Protein AF-0000000079053688 (afdb_homodimer)

pLDDT: mean 86.29, std 16.32, range [40.69, 98.75]

Structure (mmCIF, N/CA/C/O backbone):
data_AF-0000000079053688-model_v1
#
loop_
_entity.id
_entity.type
_entity.pdbx_description
1 polymer 'Germin-like protein'
#
loop_
_atom_site.group_PDB
_atom_site.id
_atom_site.type_symbol
_atom_site.label_atom_id
_atom_site.label_alt_id
_atom_site.label_comp_id
_atom_site.label_asym_id
_atom_site.label_entity_id
_atom_site.label_seq_id
_atom_site.pdbx_PDB_ins_code
_atom_site.Cartn_x
_atom_site.Cartn_y
_atom_site.Cartn_z
_atom_site.occupancy
_atom_site.B_iso_or_equiv
_atom_site.auth_seq_id
_atom_site.auth_comp_id
_atom_site.auth_asym_id
_atom_site.auth_atom_id
_atom_site.pdbx_PDB_model_num
ATOM 1 N N . MET A 1 1 ? -53.938 52.844 34.531 1 40.69 1 MET A N 1
ATOM 2 C CA . MET A 1 1 ? -52.594 52.625 34 1 40.69 1 MET A CA 1
ATOM 3 C C . MET A 1 1 ? -52.469 51.188 33.469 1 40.69 1 MET A C 1
ATOM 5 O O . MET A 1 1 ? -52.625 50.219 34.219 1 40.69 1 MET A O 1
ATOM 9 N N . MET A 1 2 ? -52.844 51 32.125 1 51.91 2 MET A N 1
ATOM 10 C CA . MET A 1 2 ? -52.875 49.719 31.406 1 51.91 2 MET A CA 1
ATOM 11 C C . MET A 1 2 ? -51.469 49.156 31.219 1 51.91 2 MET A C 1
ATOM 13 O O . MET A 1 2 ? -50.594 49.844 30.688 1 51.91 2 MET A O 1
ATOM 17 N N . ILE A 1 3 ? -50.969 48.312 32.125 1 59.66 3 ILE A N 1
ATOM 18 C CA . ILE A 1 3 ? -49.656 47.688 32 1 59.66 3 ILE A CA 1
ATOM 19 C C . ILE A 1 3 ? -49.625 46.75 30.797 1 59.66 3 ILE A C 1
ATOM 21 O O . ILE A 1 3 ? -50.406 45.781 30.719 1 59.66 3 ILE A O 1
ATOM 25 N N . SER A 1 4 ? -49.125 47.219 29.656 1 60.31 4 SER A N 1
ATOM 26 C CA . SER A 1 4 ? -48.969 46.375 28.469 1 60.31 4 SER A CA 1
ATOM 27 C C . SER A 1 4 ? -47.906 45.312 28.703 1 60.31 4 SER A C 1
ATOM 29 O O . SER A 1 4 ? -46.844 45.625 29.219 1 60.31 4 SER A O 1
ATOM 31 N N . PRO A 1 5 ? -48.281 44.031 28.656 1 58.69 5 PRO A N 1
ATOM 32 C CA . PRO A 1 5 ? -47.25 43 28.844 1 58.69 5 PRO A CA 1
ATOM 33 C C . PRO A 1 5 ? -46.219 43 27.734 1 58.69 5 PRO A C 1
ATOM 35 O O . PRO A 1 5 ? -46.562 43.094 26.547 1 58.69 5 PRO A O 1
ATOM 38 N N . VAL A 1 6 ? -45 43.5 27.953 1 57.47 6 VAL A N 1
ATOM 39 C CA . VAL A 1 6 ? -43.906 43.375 27 1 57.47 6 VAL A CA 1
ATOM 40 C C . VAL A 1 6 ? -43.5 41.906 26.859 1 57.47 6 VAL A C 1
ATOM 42 O O . VAL A 1 6 ? -43.188 41.25 27.828 1 57.47 6 VAL A O 1
ATOM 45 N N . PHE A 1 7 ? -43.938 41.219 25.734 1 53.06 7 PHE A N 1
ATOM 46 C CA . PHE A 1 7 ? -43.5 39.875 25.391 1 53.06 7 PHE A CA 1
ATOM 47 C C . PHE A 1 7 ? -42.031 39.875 24.969 1 53.06 7 PHE A C 1
ATOM 49 O O . PHE A 1 7 ? -41.656 40.562 24 1 53.06 7 PHE A O 1
ATOM 56 N N . PHE A 1 8 ? -41.125 39.625 25.922 1 51.38 8 PHE A N 1
ATOM 57 C CA . PHE A 1 8 ? -39.75 39.406 25.516 1 51.38 8 PHE A CA 1
ATOM 58 C C . PHE A 1 8 ? -39.625 38.188 24.609 1 51.38 8 PHE A C 1
ATOM 60 O O . PHE A 1 8 ? -39.938 37.094 25.016 1 51.38 8 PHE A O 1
ATOM 67 N N . VAL A 1 9 ? -39.594 38.344 23.297 1 53.75 9 VAL A N 1
ATOM 68 C CA . VAL A 1 9 ? -39.281 37.281 22.375 1 53.75 9 VAL A CA 1
ATOM 69 C C . VAL A 1 9 ? -37.812 36.875 22.547 1 53.75 9 VAL A C 1
ATOM 71 O O . VAL A 1 9 ? -36.906 37.688 22.312 1 53.75 9 VAL A O 1
ATOM 74 N N . PHE A 1 10 ? -37.406 35.969 23.406 1 49.66 10 PHE A N 1
ATOM 75 C CA . PHE A 1 10 ? -36.094 35.344 23.422 1 49.66 10 PHE A CA 1
ATOM 76 C C . PHE A 1 10 ? -35.781 34.688 22.078 1 49.66 10 PHE A C 1
ATOM 78 O O . PHE A 1 10 ? -36.438 33.719 21.688 1 49.66 10 PHE A O 1
ATOM 85 N N . SER A 1 11 ? -35.219 35.438 21.156 1 50.94 11 SER A N 1
ATOM 86 C CA . SER A 1 11 ? -34.656 34.75 19.969 1 50.94 11 SER A CA 1
ATOM 87 C C . SER A 1 11 ? -33.594 33.75 20.344 1 50.94 11 SER A C 1
ATOM 89 O O . SER A 1 11 ? -32.562 34.094 20.891 1 50.94 11 SER A O 1
ATOM 91 N N . LEU A 1 12 ? -33.938 32.469 20.547 1 49.72 12 LEU A N 1
ATOM 92 C CA . LEU A 1 12 ? -32.938 31.422 20.594 1 49.72 12 LEU A CA 1
ATOM 93 C C . LEU A 1 12 ? -32.062 31.453 19.344 1 49.72 12 LEU A C 1
ATOM 95 O O . LEU A 1 12 ? -32.531 31.188 18.234 1 49.72 12 LEU A O 1
ATOM 99 N N . ILE A 1 13 ? -30.969 32.25 19.344 1 47.31 13 ILE A N 1
ATOM 100 C CA . ILE A 1 13 ? -29.969 32.094 18.297 1 47.31 13 ILE A CA 1
ATOM 101 C C . ILE A 1 13 ? -29.469 30.641 18.297 1 47.31 13 ILE A C 1
ATOM 103 O O . ILE A 1 13 ? -28.859 30.172 19.266 1 47.31 13 ILE A O 1
ATOM 107 N N . LEU A 1 14 ? -30.125 29.719 17.672 1 46.44 14 LEU A N 1
ATOM 108 C CA . LEU A 1 14 ? -29.516 28.438 17.328 1 46.44 14 LEU A CA 1
ATOM 109 C C . LEU A 1 14 ? -28.172 28.641 16.641 1 46.44 14 LEU A C 1
ATOM 111 O O . LEU A 1 14 ? -28.125 29.047 15.477 1 46.44 14 LEU A O 1
ATOM 115 N N . SER A 1 15 ? -27.156 28.953 17.438 1 43.34 15 SER A N 1
ATOM 116 C CA . SER A 1 15 ? -25.844 28.75 16.812 1 43.34 15 SER A CA 1
ATOM 117 C C . SER A 1 15 ? -25.75 27.406 16.109 1 43.34 15 SER A C 1
ATOM 119 O O . SER A 1 15 ? -25.828 26.359 16.75 1 43.34 15 SER A O 1
ATOM 121 N N . SER A 1 16 ? -26.297 27.281 14.984 1 42.09 16 SER A N 1
ATOM 122 C CA . SER A 1 16 ? -25.922 26.125 14.18 1 42.09 16 SER A CA 1
ATOM 123 C C . SER A 1 16 ? -24.406 25.891 14.211 1 42.09 16 SER A C 1
ATOM 125 O O . SER A 1 16 ? -23.656 26.656 13.609 1 42.09 16 SER A O 1
ATOM 127 N N . SER A 1 17 ? -23.828 25.469 15.289 1 43.03 17 SER A N 1
ATOM 128 C CA . SER A 1 17 ? -22.484 24.922 15.141 1 43.03 17 SER A CA 1
ATOM 129 C C . SER A 1 17 ? -22.344 24.156 13.828 1 43.03 17 SER A C 1
ATOM 131 O O . SER A 1 17 ? -22.891 23.062 13.68 1 43.03 17 SER A O 1
ATOM 133 N N . TYR A 1 18 ? -22.406 24.766 12.758 1 43.28 18 TYR A N 1
ATOM 134 C CA . TYR A 1 18 ? -21.938 24.062 11.57 1 43.28 18 TYR A CA 1
ATOM 135 C C . TYR A 1 18 ? -20.75 23.156 11.906 1 43.28 18 TYR A C 1
ATOM 137 O O . TYR A 1 18 ? -19.609 23.609 11.977 1 43.28 18 TYR A O 1
ATOM 145 N N . ALA A 1 19 ? -20.984 22.234 12.766 1 44.41 19 ALA A N 1
ATOM 146 C CA . ALA A 1 19 ? -19.938 21.219 12.914 1 44.41 19 ALA A CA 1
ATOM 147 C C . ALA A 1 19 ? -19.234 20.953 11.594 1 44.41 19 ALA A C 1
ATOM 149 O O . ALA A 1 19 ? -19.844 20.484 10.633 1 44.41 19 ALA A O 1
ATOM 150 N N . ALA A 1 20 ? -18.406 21.844 11.109 1 50 20 ALA A N 1
ATOM 151 C CA . ALA A 1 20 ? -17.547 21.703 9.93 1 50 20 ALA A CA 1
ATOM 152 C C . ALA A 1 20 ? -17.188 20.234 9.695 1 50 20 ALA A C 1
ATOM 154 O O . ALA A 1 20 ? -16.75 19.547 10.625 1 50 20 ALA A O 1
ATOM 155 N N . MET A 1 21 ? -17.891 19.547 8.875 1 61.34 21 MET A N 1
ATOM 156 C CA . MET A 1 21 ? -17.594 18.172 8.477 1 61.34 21 MET A CA 1
ATOM 157 C C . MET A 1 21 ? -16.078 17.938 8.438 1 61.34 21 MET A C 1
ATOM 159 O O . MET A 1 21 ? -15.344 18.703 7.82 1 61.34 21 MET A O 1
ATOM 163 N N . GLN A 1 22 ? -15.641 17.328 9.469 1 80.81 22 GLN A N 1
ATOM 164 C CA . GLN A 1 22 ? -14.219 17.062 9.648 1 80.81 22 GLN A CA 1
ATOM 165 C C . GLN A 1 22 ? -13.641 16.328 8.445 1 80.81 22 GLN A C 1
ATOM 167 O O . GLN A 1 22 ? -14.219 15.344 7.973 1 80.81 22 GLN A O 1
ATOM 172 N N . ASP A 1 23 ? -12.656 16.906 7.793 1 90.69 23 ASP A N 1
ATOM 173 C CA . ASP A 1 23 ? -11.945 16.391 6.625 1 90.69 23 ASP A CA 1
ATOM 174 C C . ASP A 1 23 ? -11.406 14.992 6.883 1 90.69 23 ASP A C 1
ATOM 176 O O . ASP A 1 23 ? -11.281 14.188 5.957 1 90.69 23 ASP A O 1
ATOM 180 N N . PHE A 1 24 ? -11.102 14.727 8.141 1 93.56 24 PHE A N 1
ATOM 181 C CA . PHE A 1 24 ? -10.43 13.484 8.516 1 93.56 24 PHE A CA 1
ATOM 182 C C . PHE A 1 24 ? -10.711 13.133 9.969 1 93.56 24 PHE A C 1
ATOM 184 O O . PHE A 1 24 ? -11.203 13.969 10.734 1 93.56 24 PHE A O 1
ATOM 191 N N . CYS A 1 25 ? -10.555 11.852 10.289 1 93.31 25 CYS A N 1
ATOM 192 C CA . CYS A 1 25 ? -10.656 11.352 11.656 1 93.31 25 CYS A CA 1
ATOM 193 C C . CYS A 1 25 ? -9.359 10.656 12.078 1 93.31 25 CYS A C 1
ATOM 195 O O . CYS A 1 25 ? -9.219 9.445 11.898 1 93.31 25 CYS A O 1
ATOM 197 N N . VAL A 1 26 ? -8.445 11.422 12.57 1 95.62 26 VAL A N 1
ATOM 198 C CA . VAL A 1 26 ? -7.25 10.789 13.109 1 95.62 26 VAL A CA 1
ATOM 199 C C . VAL A 1 26 ? -7.512 10.336 14.539 1 95.62 26 VAL A C 1
ATOM 201 O O . VAL A 1 26 ? -8.336 10.922 15.25 1 95.62 26 VAL A O 1
ATOM 204 N N . ALA A 1 27 ? -6.828 9.383 14.945 1 96 27 ALA A N 1
ATOM 205 C CA . ALA A 1 27 ? -7.102 8.727 16.219 1 96 27 ALA A CA 1
ATOM 206 C C . ALA A 1 27 ? -6.742 9.641 17.391 1 96 27 ALA A C 1
ATOM 208 O O . ALA A 1 27 ? -5.664 10.242 17.422 1 96 27 ALA A O 1
ATOM 209 N N . ASP A 1 28 ? -7.617 9.766 18.344 1 95.5 28 ASP A N 1
ATOM 210 C CA . ASP A 1 28 ? -7.324 10.359 19.641 1 95.5 28 ASP A CA 1
ATOM 211 C C . ASP A 1 28 ? -6.98 9.281 20.672 1 95.5 28 ASP A C 1
ATOM 213 O O . ASP A 1 28 ? -7.875 8.664 21.25 1 95.5 28 ASP A O 1
ATOM 217 N N . TYR A 1 29 ? -5.656 9.148 20.922 1 94.19 29 TYR A N 1
ATOM 218 C CA . TYR A 1 29 ? -5.207 8.055 21.766 1 94.19 29 TYR A CA 1
ATOM 219 C C . TYR A 1 29 ? -5.551 8.328 23.234 1 94.19 29 TYR A C 1
ATOM 221 O O . TYR A 1 29 ? -5.492 7.422 24.062 1 94.19 29 TYR A O 1
ATOM 229 N N . ALA A 1 30 ? -5.859 9.523 23.516 1 92.56 30 ALA A N 1
ATOM 230 C CA . ALA A 1 30 ? -6.215 9.891 24.891 1 92.56 30 ALA A CA 1
ATOM 231 C C . ALA A 1 30 ? -7.688 9.617 25.156 1 92.56 30 ALA A C 1
ATOM 233 O O . ALA A 1 30 ? -8.125 9.648 26.312 1 92.56 30 ALA A O 1
ATOM 234 N N . ALA A 1 31 ? -8.406 9.391 24.094 1 89.31 31 ALA A N 1
ATOM 235 C CA . ALA A 1 31 ? -9.844 9.156 24.234 1 89.31 31 ALA A CA 1
ATOM 236 C C . ALA A 1 31 ? -10.156 7.668 24.281 1 89.31 31 ALA A C 1
ATOM 238 O O . ALA A 1 31 ? -9.367 6.844 23.828 1 89.31 31 ALA A O 1
ATOM 239 N N . PRO A 1 32 ? -11.219 7.379 24.969 1 80.5 32 PRO A N 1
ATOM 240 C CA . PRO A 1 32 ? -11.609 5.965 24.984 1 80.5 32 PRO A CA 1
ATOM 241 C C . PRO A 1 32 ? -11.852 5.402 23.578 1 80.5 32 PRO A C 1
ATOM 243 O O . PRO A 1 32 ? -12.32 6.121 22.703 1 80.5 32 PRO A O 1
ATOM 246 N N . GLN A 1 33 ? -11.375 4.188 23.375 1 75.56 33 GLN A N 1
ATOM 247 C CA . GLN A 1 33 ? -11.602 3.527 22.094 1 75.56 33 GLN A CA 1
ATOM 248 C C . GLN A 1 33 ? -13.055 3.09 21.953 1 75.56 33 GLN A C 1
ATOM 250 O O . GLN A 1 33 ? -13.664 2.611 22.906 1 75.56 33 GLN A O 1
ATOM 255 N N . GLY A 1 34 ? -13.633 3.498 20.797 1 67.81 34 GLY A N 1
ATOM 256 C CA . GLY A 1 34 ? -14.977 3.023 20.5 1 67.81 34 GLY A CA 1
ATOM 257 C C . GLY A 1 34 ? -14.992 1.742 19.68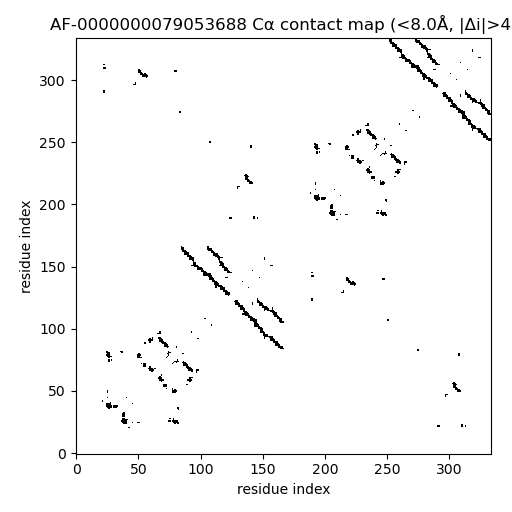8 1 67.81 34 GLY A C 1
ATOM 258 O O . GLY A 1 34 ? -13.938 1.198 19.359 1 67.81 34 GLY A O 1
ATOM 259 N N . PRO A 1 35 ? -16.203 1.212 19.375 1 66.75 35 PRO A N 1
ATOM 260 C CA . PRO A 1 35 ? -16.359 -0.056 18.656 1 66.75 35 PRO A CA 1
ATOM 261 C C . PRO A 1 35 ? -15.82 -0 17.234 1 66.75 35 PRO A C 1
ATOM 263 O O . PRO A 1 35 ? -15.484 -1.037 16.656 1 66.75 35 PRO A O 1
ATOM 266 N N . VAL A 1 36 ? -15.805 1.249 16.688 1 68.88 36 VAL A N 1
ATOM 267 C CA . VAL A 1 36 ? -15.422 1.341 15.281 1 68.88 36 VAL A CA 1
ATOM 268 C C . VAL A 1 36 ? -14.031 1.961 15.164 1 68.88 36 VAL A C 1
ATOM 270 O O . VAL A 1 36 ? -13.641 2.424 14.086 1 68.88 36 VAL A O 1
ATOM 273 N N . GLY A 1 37 ? -13.336 1.913 16.172 1 79.06 37 GLY A N 1
ATOM 274 C CA . GLY A 1 37 ? -12.008 2.502 16.141 1 79.06 37 GLY A CA 1
ATOM 275 C C . GLY A 1 37 ? -11.805 3.572 17.203 1 79.06 37 GLY A C 1
ATOM 276 O O . GLY A 1 37 ? -12.5 3.58 18.219 1 79.06 37 GLY A O 1
ATOM 277 N N . TYR A 1 38 ? -10.836 4.418 16.938 1 90.69 38 TYR A N 1
ATOM 278 C CA . TYR A 1 38 ? -10.531 5.484 17.891 1 90.69 38 TYR A CA 1
ATOM 279 C C . TYR A 1 38 ? -11.414 6.703 17.625 1 90.69 38 TYR A C 1
ATOM 281 O O . TYR A 1 38 ? -11.82 6.953 16.5 1 90.69 38 TYR A O 1
ATOM 289 N N . THR A 1 39 ? -11.688 7.328 18.734 1 91.88 39 THR A N 1
ATOM 290 C CA . THR A 1 39 ? -12.344 8.625 18.609 1 91.88 39 THR A CA 1
ATOM 291 C C . THR A 1 39 ? -11.477 9.594 17.812 1 91.88 39 THR A C 1
ATOM 293 O O . THR A 1 39 ? -10.242 9.562 17.906 1 91.88 39 THR A O 1
ATOM 296 N N . CYS A 1 40 ? -12.203 10.398 17.047 1 93.38 40 CYS A N 1
ATOM 297 C CA . CYS A 1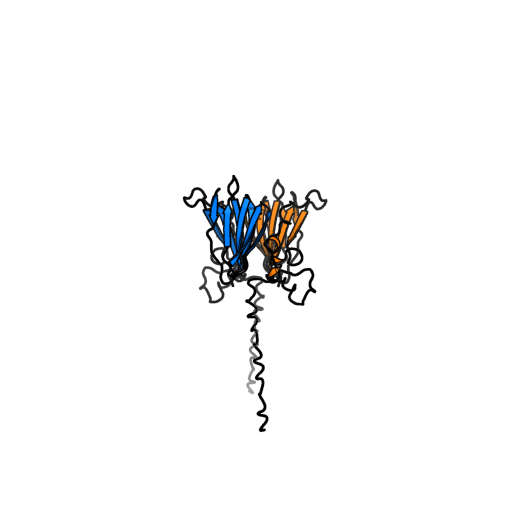 40 ? -11.469 11.391 16.266 1 93.38 40 CYS A CA 1
ATOM 298 C C . CYS A 1 40 ? -10.883 12.469 17.172 1 93.38 40 CYS A C 1
ATOM 300 O O . CYS A 1 40 ? -11.562 12.984 18.062 1 93.38 40 CYS A O 1
ATOM 302 N N . LYS A 1 41 ? -9.672 12.758 16.922 1 94.5 41 LYS A N 1
ATOM 303 C CA . LYS A 1 41 ? -8.992 13.852 17.609 1 94.5 41 LYS A CA 1
ATOM 304 C C . LYS A 1 41 ? -9.648 15.195 17.297 1 94.5 41 LYS A C 1
ATOM 306 O O . LYS A 1 41 ? -10.148 15.406 16.188 1 94.5 41 LYS A O 1
ATOM 311 N N . ASP A 1 42 ? -9.68 16.109 18.266 1 92.31 42 ASP A N 1
ATOM 312 C CA . ASP A 1 42 ? -10.094 17.484 18.016 1 92.31 42 ASP A CA 1
ATOM 313 C C . ASP A 1 42 ? -9.32 18.094 16.844 1 92.31 42 ASP A C 1
ATOM 315 O O . ASP A 1 42 ? -8.086 18.109 16.844 1 92.31 42 ASP A O 1
ATOM 319 N N . PRO A 1 43 ? -10.109 18.531 15.828 1 91.62 43 PRO A N 1
ATOM 320 C CA . PRO A 1 43 ? -9.43 19.062 14.648 1 91.62 43 PRO A CA 1
ATOM 321 C C . PRO A 1 43 ? -8.422 20.156 14.992 1 91.62 43 PRO A C 1
ATOM 323 O O . PRO A 1 43 ? -7.406 20.312 14.312 1 91.62 43 PRO A O 1
ATOM 326 N N . ALA A 1 44 ? -8.711 20.875 15.992 1 92.44 44 ALA A N 1
ATOM 327 C CA . ALA A 1 44 ? -7.844 21.984 16.391 1 92.44 44 ALA A CA 1
ATOM 328 C C . ALA A 1 44 ? -6.508 21.469 16.906 1 92.44 44 ALA A C 1
ATOM 330 O O . ALA A 1 44 ? -5.52 22.203 16.938 1 92.44 44 ALA A O 1
ATOM 331 N N . LYS A 1 45 ? -6.43 20.25 17.281 1 94.75 45 LYS A N 1
ATOM 332 C CA . LYS A 1 45 ? -5.223 19.688 17.875 1 94.75 45 LYS A CA 1
ATOM 333 C C . LYS A 1 45 ? -4.48 18.812 16.859 1 94.75 45 LYS A C 1
ATOM 335 O O . LYS A 1 45 ? -3.4 18.297 17.156 1 94.75 45 LYS A O 1
ATOM 340 N N . VAL A 1 46 ? -5.066 18.625 15.734 1 96.69 46 VAL A N 1
ATOM 341 C CA . VAL A 1 46 ? -4.469 17.781 14.711 1 96.69 46 VAL A CA 1
ATOM 342 C C . VAL A 1 46 ? -3.289 18.5 14.062 1 96.69 46 VAL A C 1
ATOM 344 O O . VAL A 1 46 ? -3.379 19.688 13.758 1 96.69 46 VAL A O 1
ATOM 347 N N . THR A 1 47 ? -2.213 17.797 13.953 1 97.75 47 THR A N 1
ATOM 348 C CA . THR A 1 47 ? -1.028 18.312 13.273 1 97.75 47 THR A CA 1
ATOM 349 C C . THR A 1 47 ? -0.603 17.375 12.148 1 97.75 47 THR A C 1
ATOM 351 O O . THR A 1 47 ? -1.124 16.266 12.031 1 97.75 47 THR A O 1
ATOM 354 N N . VAL A 1 48 ? 0.345 17.812 11.383 1 98.56 48 VAL A N 1
ATOM 355 C CA . VAL A 1 48 ? 0.813 17.016 10.258 1 98.56 48 VAL A CA 1
ATOM 356 C C . VAL A 1 48 ? 1.427 15.719 10.758 1 98.56 48 VAL A C 1
ATOM 358 O O . VAL A 1 48 ? 1.374 14.695 10.078 1 98.56 48 VAL A O 1
ATOM 361 N N . ASP A 1 49 ? 1.938 15.711 11.961 1 98.31 49 ASP A N 1
ATOM 362 C CA . ASP A 1 49 ? 2.594 14.523 12.5 1 98.31 49 ASP A CA 1
ATOM 363 C C . ASP A 1 49 ? 1.596 13.383 12.695 1 98.31 49 ASP A C 1
ATOM 365 O O . ASP A 1 49 ? 1.984 12.219 12.758 1 98.31 49 ASP A O 1
ATOM 369 N N . ASP A 1 50 ? 0.328 13.695 12.773 1 98.25 50 ASP A N 1
ATOM 370 C CA . ASP A 1 50 ? -0.705 12.672 12.891 1 98.25 50 ASP A CA 1
ATOM 371 C C . ASP A 1 50 ? -0.853 11.891 11.586 1 98.25 50 ASP A C 1
ATOM 373 O O . ASP A 1 50 ? -1.428 10.797 11.57 1 98.25 50 ASP A O 1
ATOM 377 N N . PHE A 1 51 ? -0.356 12.492 10.508 1 98.5 51 PHE A N 1
ATOM 378 C CA . PHE A 1 51 ? -0.532 11.891 9.195 1 98.5 51 PHE A CA 1
ATOM 379 C C . PHE A 1 51 ? 0.776 11.289 8.688 1 98.5 51 PHE A C 1
ATOM 381 O O . PHE A 1 51 ? 0.864 10.852 7.543 1 98.5 51 PHE A O 1
ATOM 388 N N . VAL A 1 52 ? 1.819 11.336 9.516 1 98.5 52 VAL A N 1
ATOM 389 C CA . VAL A 1 52 ? 3.133 10.836 9.125 1 98.5 52 VAL A CA 1
ATOM 390 C C . VAL A 1 52 ? 3.584 9.75 10.102 1 98.5 52 VAL A C 1
ATOM 392 O O . VAL A 1 52 ? 3.459 9.914 11.32 1 98.5 52 VAL A O 1
ATOM 395 N N . PHE A 1 53 ? 3.996 8.695 9.617 1 97.88 53 PHE A N 1
ATOM 396 C CA . PHE A 1 53 ? 4.574 7.617 10.414 1 97.88 53 PHE A CA 1
ATOM 397 C C . PHE A 1 53 ? 6.008 7.332 9.977 1 97.88 53 PHE A C 1
ATOM 399 O O . PHE A 1 53 ? 6.258 7.039 8.805 1 97.88 53 PHE A O 1
ATOM 406 N N . SER A 1 54 ? 6.949 7.324 10.93 1 96.94 54 SER A N 1
ATOM 407 C CA . SER A 1 54 ? 8.367 7.168 10.602 1 96.94 54 SER A CA 1
ATOM 408 C C . SER A 1 54 ? 8.891 5.824 11.094 1 96.94 54 SER A C 1
ATOM 410 O O . SER A 1 54 ? 10.086 5.539 10.977 1 96.94 54 SER A O 1
ATOM 412 N N . GLY A 1 55 ? 8.031 5.055 11.641 1 91.81 55 GLY A N 1
ATOM 413 C CA . GLY A 1 55 ? 8.453 3.789 12.219 1 91.81 55 GLY A CA 1
ATOM 414 C C . GLY A 1 55 ? 8.953 2.801 11.18 1 91.81 55 GLY A C 1
ATOM 415 O O . GLY A 1 55 ? 9.609 1.813 11.523 1 91.81 55 GLY A O 1
ATOM 416 N N . LEU A 1 56 ? 8.695 3.051 9.969 1 88.31 56 LEU A N 1
ATOM 417 C CA . LEU A 1 56 ? 9.102 2.123 8.922 1 88.31 56 LEU A CA 1
ATOM 418 C C . LEU A 1 56 ? 10.469 2.5 8.352 1 88.31 56 LEU A C 1
ATOM 420 O O . LEU A 1 56 ? 10.969 1.84 7.441 1 88.31 56 LEU A O 1
ATOM 424 N N . ARG A 1 57 ? 11.117 3.49 8.906 1 87 57 ARG A N 1
ATOM 425 C CA . ARG A 1 57 ? 12.406 3.975 8.422 1 87 57 ARG A CA 1
ATOM 426 C C . ARG A 1 57 ? 13.508 2.949 8.672 1 87 57 ARG A C 1
ATOM 428 O O . ARG A 1 57 ? 14.383 2.754 7.832 1 87 57 ARG A O 1
ATOM 435 N N . VAL A 1 58 ? 13.344 2.443 9.875 1 77.94 58 VAL A N 1
ATOM 436 C CA . VAL A 1 58 ? 14.492 1.679 10.352 1 77.94 58 VAL A CA 1
ATOM 437 C C . VAL A 1 58 ? 14.336 0.21 9.969 1 77.94 58 VAL A C 1
ATOM 439 O O . VAL A 1 58 ? 13.266 -0.377 10.164 1 77.94 58 VAL A O 1
ATOM 442 N N . ALA A 1 59 ? 15.445 -0.206 9.273 1 77.19 59 ALA A N 1
ATOM 443 C CA . ALA A 1 59 ? 15.453 -1.639 8.992 1 77.19 59 ALA A CA 1
ATOM 444 C C . ALA A 1 59 ? 15.312 -2.453 10.273 1 77.19 59 ALA A C 1
ATOM 446 O O . ALA A 1 59 ? 15.875 -2.096 11.305 1 77.19 59 ALA A O 1
ATOM 447 N N . GLY A 1 60 ? 14.43 -3.393 10.125 1 73.25 60 GLY A N 1
ATOM 448 C CA . GLY A 1 60 ? 14.336 -4.297 11.266 1 73.25 60 GLY A CA 1
ATOM 449 C C . GLY A 1 60 ? 15.641 -5.012 11.562 1 73.25 60 GLY A C 1
ATOM 450 O O . GLY A 1 60 ? 16.469 -5.199 10.672 1 73.25 60 GLY A O 1
ATOM 451 N N . ASN A 1 61 ? 15.812 -5.348 12.82 1 71 61 ASN A N 1
ATOM 452 C CA . ASN A 1 61 ? 17.031 -6.027 13.266 1 71 61 ASN A CA 1
ATOM 453 C C . ASN A 1 61 ? 17.062 -7.473 12.773 1 71 61 ASN A C 1
ATOM 455 O O . ASN A 1 61 ? 16.375 -8.336 13.305 1 71 61 ASN A O 1
ATOM 459 N N . ILE A 1 62 ? 17.938 -7.699 11.773 1 73 62 ILE A N 1
ATOM 460 C CA . ILE A 1 62 ? 17.969 -9.039 11.203 1 73 62 ILE A CA 1
ATOM 461 C C . ILE A 1 62 ? 19.125 -9.836 11.812 1 73 62 ILE A C 1
ATOM 463 O O . ILE A 1 62 ? 19.5 -10.891 11.297 1 73 62 ILE A O 1
ATOM 467 N N . SER A 1 63 ? 19.672 -9.219 12.742 1 70.5 63 SER A N 1
ATOM 468 C CA . SER A 1 63 ? 20.688 -9.969 13.461 1 70.5 63 SER A CA 1
ATOM 469 C C . SER A 1 63 ? 20.062 -10.93 14.469 1 70.5 63 SER A C 1
ATOM 471 O O . SER A 1 63 ? 20.75 -11.766 15.047 1 70.5 63 SER A O 1
ATOM 473 N N . ARG A 1 64 ? 18.781 -10.688 14.562 1 62.44 64 ARG A N 1
ATOM 474 C CA . ARG A 1 64 ? 18.094 -11.578 15.484 1 62.44 64 ARG A CA 1
ATOM 475 C C . ARG A 1 64 ? 18.172 -13.031 15.016 1 62.44 64 ARG A C 1
ATOM 477 O O . ARG A 1 64 ? 18.469 -13.289 13.844 1 62.44 64 ARG A O 1
ATOM 484 N N . ILE A 1 65 ? 17.938 -13.867 15.938 1 57.22 65 ILE A N 1
ATOM 485 C CA . ILE A 1 65 ? 18 -15.305 15.664 1 57.22 65 ILE A CA 1
ATOM 486 C C . ILE A 1 65 ? 17.125 -15.648 14.477 1 57.22 65 ILE A C 1
ATOM 488 O O . ILE A 1 65 ? 17.531 -16.375 13.57 1 57.22 65 ILE A O 1
ATOM 492 N N . ASN A 1 66 ? 15.984 -14.93 14.469 1 64.88 66 ASN A N 1
ATOM 493 C CA . ASN A 1 66 ? 15.062 -15.289 13.398 1 64.88 66 ASN A CA 1
ATOM 494 C C . ASN A 1 66 ? 15.352 -14.5 12.117 1 64.88 66 ASN A C 1
ATOM 496 O O . ASN A 1 66 ? 14.852 -14.844 11.047 1 64.88 66 ASN A O 1
ATOM 500 N N . LYS A 1 67 ? 16.297 -13.547 12.273 1 76.88 67 LYS A N 1
ATOM 501 C CA . LYS A 1 67 ? 16.844 -12.734 11.188 1 76.88 67 LYS A CA 1
ATOM 502 C C . LYS A 1 67 ? 15.727 -12.055 10.398 1 76.88 67 LYS A C 1
ATOM 504 O O . LYS A 1 67 ? 15.797 -11.961 9.172 1 76.88 67 LYS A O 1
ATOM 509 N N . ILE A 1 68 ? 14.516 -11.898 11.133 1 84.44 68 ILE A N 1
ATOM 510 C CA . ILE A 1 68 ? 13.414 -11.156 10.523 1 84.44 68 ILE A CA 1
ATOM 511 C C . ILE A 1 68 ? 13.078 -9.945 11.391 1 84.44 68 ILE A C 1
ATOM 513 O O . ILE A 1 68 ? 12.984 -10.055 12.609 1 84.44 68 ILE A O 1
ATOM 517 N N . GLY A 1 69 ? 13.102 -8.812 10.844 1 89.06 69 GLY A N 1
ATOM 518 C CA . GLY A 1 69 ? 12.648 -7.59 11.484 1 89.06 69 GLY A CA 1
ATOM 519 C C . GLY A 1 69 ? 11.367 -7.031 10.891 1 89.06 69 GLY A C 1
ATOM 520 O O . GLY A 1 69 ? 11.305 -6.758 9.688 1 89.06 69 GLY A O 1
ATOM 521 N N . LEU A 1 70 ? 10.344 -6.992 11.75 1 90 70 LEU A N 1
ATOM 522 C CA . LEU A 1 70 ? 9.062 -6.453 11.32 1 90 70 LEU A CA 1
ATOM 523 C C . LEU A 1 70 ? 8.766 -5.125 12.008 1 90 70 LEU A C 1
ATOM 525 O O . LEU A 1 70 ? 8.984 -4.984 13.211 1 90 70 LEU A O 1
ATOM 529 N N . SER A 1 71 ? 8.469 -4.105 11.289 1 92.75 71 SER A N 1
ATOM 530 C CA . SER A 1 71 ? 7.906 -2.854 11.781 1 92.75 71 SER A CA 1
ATOM 531 C C . SER A 1 71 ? 6.512 -2.613 11.203 1 92.75 71 SER A C 1
ATOM 533 O O . SER A 1 71 ? 6.285 -2.816 10.008 1 92.75 71 SER A O 1
ATOM 535 N N . ALA A 1 72 ? 5.637 -2.176 12.102 1 93.69 72 ALA A N 1
ATOM 536 C CA . ALA A 1 72 ? 4.246 -2.145 11.656 1 93.69 72 ALA A CA 1
ATOM 537 C C . ALA A 1 72 ? 3.596 -0.803 11.977 1 93.69 72 ALA A C 1
ATOM 539 O O . ALA A 1 72 ? 3.939 -0.164 12.977 1 93.69 72 ALA A O 1
ATOM 540 N N . ALA A 1 73 ? 2.754 -0.448 11.094 1 95.38 73 ALA A N 1
ATOM 541 C CA . ALA A 1 73 ? 1.872 0.698 11.305 1 95.38 73 ALA A CA 1
ATOM 542 C C . ALA A 1 73 ? 0.406 0.271 11.297 1 95.38 73 ALA A C 1
ATOM 544 O O . ALA A 1 73 ? -0.078 -0.292 10.312 1 95.38 73 ALA A O 1
ATOM 545 N N . PHE A 1 74 ? -0.234 0.506 12.391 1 93.56 74 PHE A N 1
ATOM 546 C CA . PHE A 1 74 ? -1.668 0.33 12.586 1 93.56 74 PHE A CA 1
ATOM 547 C C . PHE A 1 74 ? -2.303 1.611 13.117 1 93.56 74 PHE A C 1
ATOM 549 O O . PHE A 1 74 ? -1.6 2.566 13.445 1 93.56 74 PHE A O 1
ATOM 556 N N . ALA A 1 75 ? -3.604 1.538 13.18 1 92.5 75 ALA A N 1
ATOM 557 C CA . ALA A 1 75 ? -4.297 2.713 13.703 1 92.5 75 ALA A CA 1
ATOM 558 C C . ALA A 1 75 ? -3.873 3.002 15.141 1 92.5 75 ALA A C 1
ATOM 560 O O . ALA A 1 75 ? -3.908 4.152 15.586 1 92.5 75 ALA A O 1
ATOM 561 N N . PHE A 1 76 ? -3.336 2.045 15.828 1 92.94 76 PHE A N 1
ATOM 562 C CA . PHE A 1 76 ? -3.031 2.256 17.234 1 92.94 76 PHE A CA 1
ATOM 563 C C . PHE A 1 76 ? -1.683 2.943 17.406 1 92.94 76 PHE A C 1
ATOM 565 O O . PHE A 1 76 ? -1.353 3.42 18.5 1 92.94 76 PHE A O 1
ATOM 572 N N . ASN A 1 77 ? -0.833 3.041 16.391 1 94.81 77 ASN A N 1
ATOM 573 C CA . ASN A 1 77 ? 0.443 3.736 16.516 1 94.81 77 ASN A CA 1
ATOM 574 C C . ASN A 1 77 ? 0.643 4.738 15.383 1 94.81 77 ASN A C 1
ATOM 576 O O . ASN A 1 77 ? 1.643 5.461 15.359 1 94.81 77 ASN A O 1
ATOM 580 N N . PHE A 1 78 ? -0.251 4.789 14.523 1 96.5 78 PHE A N 1
ATOM 581 C CA . PHE A 1 78 ? -0.296 5.738 13.422 1 96.5 78 PHE A CA 1
ATOM 582 C C . PHE A 1 78 ? -1.683 6.359 13.297 1 96.5 78 PHE A C 1
ATOM 584 O O . PHE A 1 78 ? -2.521 5.867 12.531 1 96.5 78 PHE A O 1
ATOM 591 N N . PRO A 1 79 ? -1.902 7.461 13.906 1 96.81 79 PRO A N 1
ATOM 592 C CA . PRO A 1 79 ? -3.25 8.016 14.047 1 96.81 79 PRO A CA 1
ATOM 593 C C . PRO A 1 79 ? -3.928 8.266 12.703 1 96.81 79 PRO A C 1
ATOM 595 O O . PRO A 1 79 ? -5.145 8.109 12.578 1 96.81 79 PRO A O 1
ATOM 598 N N . GLY A 1 80 ? -3.195 8.617 11.734 1 96.25 80 GLY A N 1
ATOM 599 C CA . GLY A 1 80 ? -3.746 8.938 10.43 1 96.25 80 GLY A CA 1
ATOM 600 C C . GLY A 1 80 ? -4.383 7.742 9.742 1 96.25 80 GLY A C 1
ATOM 601 O O . GLY A 1 80 ? -5.105 7.902 8.758 1 96.25 80 GLY A O 1
ATOM 602 N N . LEU A 1 81 ? -4.141 6.57 10.266 1 94.94 81 LEU A N 1
ATOM 603 C CA . LEU A 1 81 ? -4.715 5.363 9.672 1 94.94 81 LEU A CA 1
ATOM 604 C C . LEU A 1 81 ? -6.094 5.078 10.258 1 94.94 81 LEU A C 1
ATOM 606 O O . LEU A 1 81 ? -6.789 4.172 9.805 1 94.94 81 LEU A O 1
ATOM 610 N N . ASN A 1 82 ? -6.504 5.828 11.234 1 92.81 82 ASN A N 1
ATOM 611 C CA . ASN A 1 82 ? -7.781 5.574 11.891 1 92.81 82 ASN A CA 1
ATOM 612 C C . ASN A 1 82 ? -8.938 5.598 10.898 1 92.81 82 ASN A C 1
ATOM 614 O O . ASN A 1 82 ? -9.07 6.543 10.117 1 92.81 82 ASN A O 1
ATOM 618 N N . GLY A 1 83 ? -9.703 4.484 10.922 1 87.88 83 GLY A N 1
ATOM 619 C CA . GLY A 1 83 ? -10.898 4.422 10.102 1 87.88 83 GLY A CA 1
ATOM 620 C C . GLY A 1 83 ? -10.617 4 8.664 1 87.88 83 GLY A C 1
ATOM 621 O O . GLY A 1 83 ? -11.547 3.824 7.875 1 87.88 83 GLY A O 1
ATOM 622 N N . LEU A 1 84 ? -9.383 3.859 8.273 1 88.62 84 LEU A N 1
ATOM 623 C CA . LEU A 1 84 ? -9.07 3.572 6.883 1 88.62 84 LEU A CA 1
ATOM 624 C C . LEU A 1 84 ? -9.039 2.07 6.629 1 88.62 84 LEU A C 1
ATOM 626 O O . LEU A 1 84 ? -9.078 1.628 5.477 1 88.62 84 LEU A O 1
ATOM 630 N N . GLY A 1 85 ? -8.898 1.325 7.656 1 86.44 85 GLY A N 1
ATOM 631 C CA . GLY A 1 85 ? -8.938 -0.122 7.516 1 86.44 85 GLY A CA 1
ATOM 632 C C . GLY A 1 85 ? -7.711 -0.682 6.82 1 86.44 85 GLY A C 1
ATOM 633 O O . GLY A 1 85 ? -7.809 -1.637 6.047 1 86.44 85 GLY A O 1
ATOM 634 N N . VAL A 1 86 ? -6.613 -0.077 6.953 1 90.12 86 VAL A N 1
ATOM 635 C CA . VAL A 1 86 ? -5.391 -0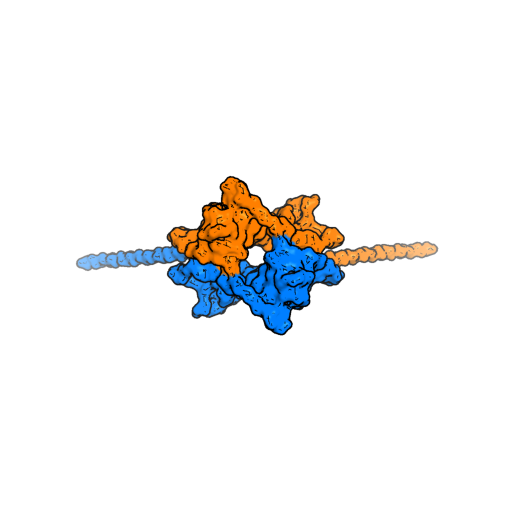.556 6.32 1 90.12 86 VAL A CA 1
ATOM 636 C C . VAL A 1 86 ? -4.281 -0.672 7.367 1 90.12 86 VAL A C 1
ATOM 638 O O . VAL A 1 86 ? -4.293 0.038 8.375 1 90.12 86 VAL A O 1
ATOM 641 N N . ALA A 1 87 ? -3.449 -1.551 7.203 1 92.62 87 ALA A N 1
ATOM 642 C CA . ALA A 1 87 ? -2.219 -1.696 7.977 1 92.62 87 ALA A CA 1
ATOM 643 C C . ALA A 1 87 ? -1.012 -1.866 7.059 1 92.62 87 ALA A C 1
ATOM 645 O O . ALA A 1 87 ? -1.146 -2.33 5.926 1 92.62 87 ALA A O 1
ATOM 646 N N . LEU A 1 88 ? 0.114 -1.45 7.531 1 95.06 88 LEU A N 1
ATOM 647 C CA . LEU A 1 88 ? 1.372 -1.554 6.801 1 95.06 88 LEU A CA 1
ATOM 648 C C . LEU A 1 88 ? 2.422 -2.289 7.625 1 95.06 88 LEU A C 1
ATOM 650 O O . LEU A 1 88 ? 2.551 -2.055 8.828 1 95.06 88 LEU A O 1
ATOM 654 N N . VAL A 1 89 ? 3.15 -3.127 7 1 94.81 89 VAL A N 1
ATOM 655 C CA . VAL A 1 89 ? 4.266 -3.797 7.656 1 94.81 89 VAL A CA 1
ATOM 656 C C . VAL A 1 89 ? 5.496 -3.758 6.754 1 94.81 89 VAL A C 1
ATOM 658 O O . VAL A 1 89 ? 5.426 -4.121 5.578 1 94.81 89 VAL A O 1
ATOM 661 N N . ARG A 1 90 ? 6.5 -3.252 7.293 1 95.06 90 ARG A N 1
ATOM 662 C CA . ARG A 1 90 ? 7.824 -3.432 6.703 1 95.06 90 ARG A CA 1
ATOM 663 C C . ARG A 1 90 ? 8.461 -4.734 7.176 1 95.06 90 ARG A C 1
ATOM 665 O O . ARG A 1 90 ? 8.609 -4.957 8.383 1 95.06 90 ARG A O 1
ATOM 672 N N . ALA A 1 91 ? 8.852 -5.57 6.293 1 95 91 ALA A N 1
ATOM 673 C CA . ALA A 1 91 ? 9.523 -6.824 6.629 1 95 91 ALA A CA 1
ATOM 674 C C . ALA A 1 91 ? 10.945 -6.852 6.078 1 95 91 ALA A C 1
ATOM 676 O O . ALA A 1 91 ? 11.148 -6.828 4.863 1 95 91 ALA A O 1
ATOM 677 N N . ASP A 1 92 ? 11.836 -6.875 6.973 1 94.38 92 ASP A N 1
ATOM 678 C CA . ASP A 1 92 ? 13.242 -7.125 6.66 1 94.38 92 ASP A CA 1
ATOM 679 C C . ASP A 1 92 ? 13.633 -8.562 6.992 1 94.38 92 ASP A C 1
ATOM 681 O O . ASP A 1 92 ? 13.414 -9.023 8.109 1 94.38 92 ASP A O 1
ATOM 685 N N . PHE A 1 93 ? 14.172 -9.219 6.086 1 92.38 93 PHE A N 1
ATOM 686 C CA . PHE A 1 93 ? 14.508 -10.602 6.418 1 92.38 93 PHE A CA 1
ATOM 687 C C . PHE A 1 93 ? 15.742 -11.055 5.656 1 92.38 93 PHE A C 1
ATOM 689 O O . PHE A 1 93 ? 15.883 -10.773 4.461 1 92.38 93 PHE A O 1
ATOM 696 N N . GLY A 1 94 ? 16.641 -11.68 6.41 1 92.88 94 GLY A N 1
ATOM 697 C CA . GLY A 1 94 ? 17.938 -12.109 5.926 1 92.88 94 GLY A CA 1
ATOM 698 C C . GLY A 1 94 ? 17.859 -13.227 4.902 1 92.88 94 GLY A C 1
ATOM 699 O O . GLY A 1 94 ? 16.766 -13.742 4.625 1 92.88 94 GLY A O 1
ATOM 700 N N . VAL A 1 95 ? 19.031 -13.531 4.359 1 93.25 95 VAL A N 1
ATOM 701 C CA . VAL A 1 95 ? 19.141 -14.594 3.363 1 93.25 95 VAL A CA 1
ATOM 702 C C . VAL A 1 95 ? 18.641 -15.914 3.959 1 93.25 95 VAL A C 1
ATOM 704 O O . VAL A 1 95 ? 19.031 -16.281 5.066 1 93.25 95 VAL A O 1
ATOM 707 N N . GLY A 1 96 ? 17.75 -16.516 3.199 1 93.69 96 GLY A N 1
ATOM 708 C CA . GLY A 1 96 ? 17.25 -17.812 3.613 1 93.69 96 GLY A CA 1
ATOM 709 C C . GLY A 1 96 ? 16.156 -17.734 4.664 1 93.69 96 GLY A C 1
ATOM 710 O O . GLY A 1 96 ? 15.57 -18.75 5.043 1 93.69 96 GLY A O 1
ATOM 711 N N . ARG A 1 97 ? 15.852 -16.562 5.09 1 93.12 97 ARG A N 1
ATOM 712 C CA . ARG A 1 97 ? 14.875 -16.422 6.164 1 93.12 97 ARG A CA 1
ATOM 713 C C . ARG A 1 97 ? 13.461 -16.328 5.609 1 93.12 97 ARG A C 1
ATOM 715 O O . ARG A 1 97 ? 13.273 -16.047 4.422 1 93.12 97 ARG A O 1
ATOM 722 N N . VAL A 1 98 ? 12.547 -16.625 6.566 1 91.31 98 VAL A N 1
ATOM 723 C CA . VAL A 1 98 ? 11.172 -16.844 6.133 1 91.31 98 VAL A CA 1
ATOM 724 C C . VAL A 1 98 ? 10.227 -15.953 6.949 1 91.31 98 VAL A C 1
ATOM 726 O O . VAL A 1 98 ? 10.375 -15.844 8.172 1 91.31 98 VAL A O 1
ATOM 729 N N . VAL A 1 99 ? 9.383 -15.234 6.234 1 92.25 99 VAL A N 1
ATOM 730 C CA . VAL A 1 99 ? 8.141 -14.859 6.895 1 92.25 99 VAL A CA 1
ATOM 731 C C . VAL A 1 99 ? 7.188 -16.047 6.934 1 92.25 99 VAL A C 1
ATOM 733 O O . VAL A 1 99 ? 6.73 -16.516 5.891 1 92.25 99 VAL A O 1
ATOM 736 N N . PRO A 1 100 ? 6.875 -16.484 8.102 1 91.44 100 PRO A N 1
ATOM 737 C CA . PRO A 1 100 ? 6.168 -17.766 8.211 1 91.44 100 PRO A CA 1
ATOM 738 C C . PRO A 1 100 ? 4.777 -17.719 7.578 1 91.44 100 PRO A C 1
ATOM 740 O O . PRO A 1 100 ? 4.172 -16.656 7.48 1 91.44 100 PRO A O 1
ATOM 743 N N . ILE A 1 101 ? 4.363 -18.922 7.316 1 95.44 101 ILE A N 1
ATOM 744 C CA . ILE A 1 101 ? 3.053 -19.109 6.703 1 95.44 101 ILE A CA 1
ATOM 745 C C . ILE A 1 101 ? 1.96 -18.641 7.66 1 95.44 101 ILE A C 1
ATOM 747 O O . ILE A 1 101 ? 1.986 -18.969 8.852 1 95.44 101 ILE A O 1
ATOM 751 N N . HIS A 1 102 ? 1.058 -17.859 7.219 1 96.31 102 HIS A N 1
ATOM 752 C CA . HIS A 1 102 ? -0.097 -17.359 7.965 1 96.31 102 HIS A CA 1
ATOM 753 C C . HIS A 1 102 ? -1.203 -16.906 7.02 1 96.31 102 HIS A C 1
ATOM 755 O O . HIS A 1 102 ? -1.058 -16.984 5.801 1 96.31 102 HIS A O 1
ATOM 761 N N . SER A 1 103 ? -2.32 -16.547 7.566 1 95.75 103 SER A N 1
ATOM 762 C CA . SER A 1 103 ? -3.443 -16.062 6.777 1 95.75 103 SER A CA 1
ATOM 763 C C . SER A 1 103 ? -4.109 -14.859 7.441 1 95.75 103 SER A C 1
ATOM 765 O O . SER A 1 103 ? -3.896 -14.609 8.633 1 95.75 103 SER A O 1
ATOM 767 N N . HIS A 1 104 ? -4.66 -14.07 6.676 1 93.88 104 HIS A N 1
ATOM 768 C CA . HIS A 1 104 ? -5.555 -13.016 7.152 1 93.88 104 HIS A CA 1
ATOM 769 C C . HIS A 1 104 ? -7.004 -13.336 6.805 1 93.88 104 HIS A C 1
ATOM 771 O O . HIS A 1 104 ? -7.398 -13.273 5.637 1 93.88 104 HIS A O 1
ATOM 777 N N . ARG A 1 105 ? -7.852 -13.617 7.762 1 90.44 105 ARG A N 1
ATOM 778 C CA . ARG A 1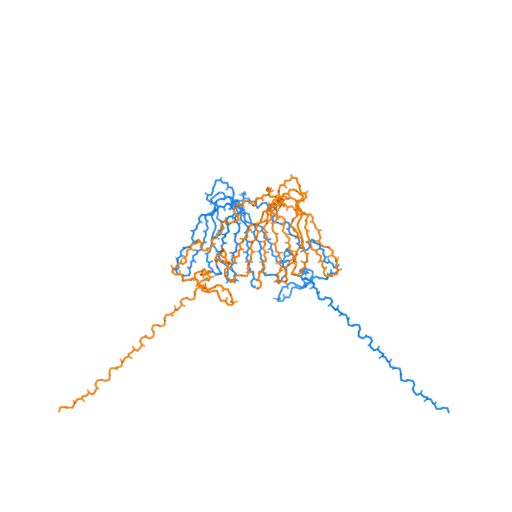 105 ? -9.211 -14.117 7.566 1 90.44 105 ARG A CA 1
ATOM 779 C C . ARG A 1 105 ? -10.07 -13.086 6.844 1 90.44 105 ARG A C 1
ATOM 781 O O . ARG A 1 105 ? -10.945 -13.445 6.051 1 90.44 105 ARG A O 1
ATOM 788 N N . ASP A 1 106 ? -9.781 -11.812 7.09 1 89.06 106 ASP A N 1
ATOM 789 C CA . ASP A 1 106 ? -10.727 -10.805 6.617 1 89.06 106 ASP A CA 1
ATOM 790 C C . ASP A 1 106 ? -10.055 -9.828 5.652 1 89.06 106 ASP A C 1
ATOM 792 O O . ASP A 1 106 ? -10.547 -8.719 5.441 1 89.06 106 ASP A O 1
ATOM 796 N N . ALA A 1 107 ? -8.906 -10.242 5.184 1 91.88 107 ALA A N 1
ATOM 797 C CA . ALA A 1 107 ? -8.234 -9.25 4.348 1 91.88 107 ALA A CA 1
ATOM 798 C C . ALA A 1 107 ? -7.398 -9.93 3.264 1 91.88 107 ALA A C 1
ATOM 800 O O . ALA A 1 107 ? -6.816 -10.992 3.492 1 91.88 107 ALA A O 1
ATOM 801 N N . SER A 1 108 ? -7.422 -9.312 2.061 1 94.44 108 SER A N 1
ATOM 802 C CA . SER A 1 108 ? -6.352 -9.547 1.098 1 94.44 108 SER A CA 1
ATOM 803 C C . SER A 1 108 ? -5.098 -8.758 1.458 1 94.44 108 SER A C 1
ATOM 805 O O . SER A 1 108 ? -5.176 -7.758 2.18 1 94.44 108 SER A O 1
ATOM 807 N N . GLU A 1 109 ? -4.02 -9.242 1.04 1 96.19 109 GLU A N 1
ATOM 808 C CA . GLU A 1 109 ? -2.74 -8.586 1.294 1 96.19 109 GLU A CA 1
ATOM 809 C C . GLU A 1 109 ? -2.031 -8.242 -0.012 1 96.19 109 GLU A C 1
ATOM 811 O O . GLU A 1 109 ? -2.002 -9.047 -0.943 1 96.19 109 GLU A O 1
ATOM 816 N N . LEU A 1 110 ? -1.603 -7.047 -0.111 1 96.69 110 LEU A N 1
ATOM 817 C CA . LEU A 1 110 ? -0.762 -6.578 -1.206 1 96.69 110 LEU A CA 1
ATOM 818 C C . LEU A 1 110 ? 0.68 -6.398 -0.746 1 96.69 110 LEU A C 1
ATOM 820 O O . LEU A 1 110 ? 0.936 -5.723 0.254 1 96.69 110 LEU A O 1
ATOM 824 N N . ILE A 1 111 ? 1.64 -6.961 -1.45 1 97.56 111 ILE A N 1
ATOM 825 C CA . ILE A 1 111 ? 3.047 -6.875 -1.074 1 97.56 111 ILE A CA 1
ATOM 826 C C . ILE A 1 111 ? 3.836 -6.18 -2.182 1 97.56 111 ILE A C 1
ATOM 828 O O . ILE A 1 111 ? 3.688 -6.512 -3.359 1 97.56 111 ILE A O 1
ATOM 832 N N . ILE A 1 112 ? 4.57 -5.281 -1.812 1 96.19 112 ILE A N 1
ATOM 833 C CA . ILE A 1 112 ? 5.562 -4.672 -2.688 1 96.19 112 ILE A CA 1
ATOM 834 C C . ILE A 1 112 ? 6.961 -5.156 -2.301 1 96.19 112 ILE A C 1
ATOM 836 O O . ILE A 1 112 ? 7.402 -4.953 -1.166 1 96.19 112 ILE A O 1
ATOM 840 N N . PHE A 1 113 ? 7.633 -5.738 -3.242 1 96.62 113 PHE A N 1
ATOM 841 C CA . PHE A 1 113 ? 9 -6.172 -2.99 1 96.62 113 PHE A CA 1
ATOM 842 C C . PHE A 1 113 ? 9.992 -5.062 -3.324 1 96.62 113 PHE A C 1
ATOM 844 O O . PHE A 1 113 ? 10.125 -4.676 -4.488 1 96.62 113 PHE A O 1
ATOM 851 N N . VAL A 1 114 ? 10.664 -4.637 -2.311 1 93.88 114 VAL A N 1
ATOM 852 C CA . VAL A 1 114 ? 11.461 -3.416 -2.436 1 93.88 114 VAL A CA 1
ATOM 853 C C . VAL A 1 114 ? 12.922 -3.771 -2.693 1 93.88 114 VAL A C 1
ATOM 855 O O . VAL A 1 114 ? 13.617 -3.066 -3.428 1 93.88 114 VAL A O 1
ATOM 858 N N . GLU A 1 115 ? 13.391 -4.793 -2.053 1 93.19 115 GLU A N 1
ATOM 859 C CA . GLU A 1 115 ? 14.758 -5.285 -2.236 1 93.19 115 GLU A CA 1
ATOM 860 C C . GLU A 1 115 ? 14.805 -6.809 -2.178 1 93.19 115 GLU A C 1
ATOM 862 O O . GLU A 1 115 ? 14.008 -7.434 -1.475 1 93.19 115 GLU A O 1
ATOM 867 N N . GLY A 1 116 ? 15.766 -7.336 -2.939 1 95.56 116 GLY A N 1
ATOM 868 C CA . GLY A 1 116 ? 16.062 -8.75 -2.82 1 95.56 116 GLY A CA 1
ATOM 869 C C . GLY A 1 116 ? 15.305 -9.609 -3.811 1 95.56 116 GLY A C 1
ATOM 870 O O . GLY A 1 116 ? 14.75 -9.102 -4.789 1 95.56 116 GLY A O 1
ATOM 871 N N . ARG A 1 117 ? 15.508 -10.891 -3.656 1 98.06 117 ARG A N 1
ATOM 872 C CA . ARG A 1 117 ? 14.844 -11.93 -4.43 1 98.06 117 ARG A CA 1
ATOM 873 C C . ARG A 1 117 ? 14.094 -12.898 -3.52 1 98.06 117 ARG A C 1
ATOM 875 O O . ARG A 1 117 ? 14.695 -13.508 -2.631 1 98.06 117 ARG A O 1
ATOM 882 N N . VAL A 1 118 ? 12.797 -12.984 -3.707 1 98.44 118 VAL A N 1
ATOM 883 C CA . VAL A 1 118 ? 11.93 -13.641 -2.734 1 98.44 118 VAL A CA 1
ATOM 884 C C . VAL A 1 118 ? 11.031 -14.648 -3.445 1 98.44 118 VAL A C 1
ATOM 886 O O . VAL A 1 118 ? 10.406 -14.328 -4.461 1 98.44 118 VAL A O 1
ATOM 889 N N . VAL A 1 119 ? 11 -15.844 -2.98 1 98.62 119 VAL A N 1
ATOM 890 C CA . VAL A 1 119 ? 9.938 -16.75 -3.371 1 98.62 119 VAL A CA 1
ATOM 891 C C . VAL A 1 119 ? 8.719 -16.547 -2.479 1 98.62 119 VAL A C 1
ATOM 893 O O . VAL A 1 119 ? 8.836 -16.484 -1.252 1 98.62 119 VAL A O 1
ATOM 896 N N . SER A 1 120 ? 7.621 -16.359 -3.098 1 98.62 120 SER A N 1
ATOM 897 C CA . SER A 1 120 ? 6.402 -16.125 -2.332 1 98.62 120 SER A CA 1
ATOM 898 C C . SER A 1 120 ? 5.176 -16.672 -3.057 1 98.62 120 SER A C 1
ATOM 900 O O . SER A 1 120 ? 5.211 -16.891 -4.27 1 98.62 120 SER A O 1
ATOM 902 N N . GLY A 1 121 ? 4.141 -16.906 -2.26 1 98.5 121 GLY A N 1
ATOM 903 C CA . GLY A 1 121 ? 2.889 -17.375 -2.822 1 98.5 121 GLY A CA 1
ATOM 904 C C . GLY A 1 121 ? 1.875 -17.781 -1.766 1 98.5 121 GLY A C 1
ATOM 905 O O . GLY A 1 121 ? 2.057 -17.484 -0.582 1 98.5 121 GLY A O 1
ATOM 906 N N . PHE A 1 122 ? 0.8 -18.359 -2.25 1 98.62 122 PHE A N 1
ATOM 907 C CA . PHE A 1 122 ? -0.305 -18.828 -1.42 1 98.62 122 PHE A CA 1
ATOM 908 C C . PHE A 1 122 ? -0.857 -20.141 -1.945 1 98.62 122 PHE A C 1
ATOM 910 O O . PHE A 1 122 ? -0.471 -20.609 -3.023 1 98.62 122 PHE A O 1
ATOM 917 N N . ILE A 1 123 ? -1.645 -20.766 -1.13 1 97.75 123 ILE A N 1
ATOM 918 C CA . ILE A 1 123 ? -2.301 -22.016 -1.492 1 97.75 123 ILE A CA 1
ATOM 919 C C . ILE A 1 123 ? -3.814 -21.828 -1.513 1 97.75 123 ILE A C 1
ATOM 921 O O . ILE A 1 123 ? -4.398 -21.359 -0.529 1 97.75 123 ILE A O 1
ATOM 925 N N . ALA A 1 124 ? -4.363 -22.141 -2.639 1 97 124 ALA A N 1
ATOM 926 C CA . ALA A 1 124 ? -5.816 -22.047 -2.75 1 97 124 ALA A CA 1
ATOM 927 C C . ALA A 1 124 ? -6.512 -23.125 -1.933 1 97 124 ALA A C 1
ATOM 929 O O . ALA A 1 124 ? -5.867 -24.078 -1.472 1 97 124 ALA A O 1
ATOM 930 N N . SER A 1 125 ? -7.816 -22.938 -1.746 1 94.56 125 SER A N 1
ATOM 931 C CA . SER A 1 125 ? -8.586 -23.859 -0.91 1 94.56 125 SER A CA 1
ATOM 932 C C . SER A 1 125 ? -8.594 -25.266 -1.497 1 94.56 125 SER A C 1
ATOM 934 O O . SER A 1 125 ? -8.75 -26.25 -0.769 1 94.56 125 SER A O 1
ATOM 936 N N . ASN A 1 126 ? -8.398 -25.391 -2.793 1 93.25 126 ASN A N 1
ATOM 937 C CA . ASN A 1 126 ? -8.328 -26.703 -3.43 1 93.25 126 ASN A CA 1
ATOM 938 C C . ASN A 1 126 ? -6.906 -27.25 -3.4 1 93.25 126 ASN A C 1
ATOM 940 O O . ASN A 1 126 ? -6.57 -28.156 -4.18 1 93.25 126 ASN A O 1
ATOM 944 N N . ASN A 1 127 ? -6.055 -26.609 -2.672 1 94.62 127 ASN A N 1
ATOM 945 C CA . ASN A 1 127 ? -4.68 -27.031 -2.414 1 94.62 127 ASN A CA 1
ATOM 946 C C . ASN A 1 127 ? -3.77 -26.719 -3.6 1 94.62 127 ASN A C 1
ATOM 948 O O . ASN A 1 127 ? -2.652 -27.234 -3.678 1 94.62 127 ASN A O 1
ATOM 952 N N . LYS A 1 128 ? -4.27 -26.016 -4.527 1 96 128 LYS A N 1
ATOM 953 C CA . LYS A 1 128 ? -3.412 -25.562 -5.621 1 96 128 LYS A CA 1
ATOM 954 C C . LYS A 1 128 ? -2.477 -24.453 -5.168 1 96 128 LYS A C 1
ATOM 956 O O . LYS A 1 128 ? -2.928 -23.438 -4.637 1 96 128 LYS A O 1
ATOM 961 N N . PRO A 1 129 ? -1.192 -24.641 -5.391 1 97.69 129 PRO A N 1
ATOM 962 C CA . PRO A 1 129 ? -0.253 -23.578 -5.02 1 97.69 129 PRO A CA 1
ATOM 963 C C . PRO A 1 129 ? -0.114 -22.516 -6.105 1 97.69 129 PRO A C 1
ATOM 965 O O . PRO A 1 129 ? -0.133 -22.828 -7.297 1 97.69 129 PRO A O 1
ATOM 968 N N . TYR A 1 130 ? -0.023 -21.328 -5.762 1 98.56 130 TYR A N 1
ATOM 969 C CA . TYR A 1 130 ? 0.356 -20.172 -6.57 1 98.56 130 TYR A CA 1
ATOM 970 C C . TYR A 1 130 ? 1.646 -19.547 -6.055 1 98.56 130 TYR A C 1
ATOM 972 O O . TYR A 1 130 ? 1.62 -18.719 -5.137 1 98.56 130 TYR A O 1
ATOM 980 N N . VAL A 1 131 ? 2.768 -19.922 -6.625 1 98.69 131 VAL A N 1
ATOM 981 C CA . VAL A 1 131 ? 4.078 -19.562 -6.098 1 98.69 131 VAL A CA 1
ATOM 982 C C . VAL A 1 131 ? 4.949 -19 -7.215 1 98.69 131 VAL A C 1
ATOM 984 O O . VAL A 1 131 ? 4.926 -19.484 -8.344 1 98.69 131 VAL A O 1
ATOM 987 N N . LYS A 1 132 ? 5.703 -18.047 -6.953 1 98.69 132 LYS A N 1
ATOM 988 C CA . LYS A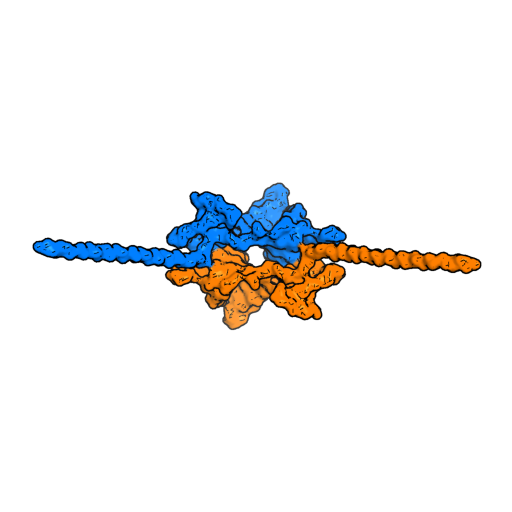 1 132 ? 6.582 -17.406 -7.93 1 98.69 132 LYS A CA 1
ATOM 989 C C . LYS A 1 132 ? 7.785 -16.766 -7.246 1 98.69 132 LYS A C 1
ATOM 991 O O . LYS A 1 132 ? 7.711 -16.375 -6.074 1 98.69 132 LYS A O 1
ATOM 996 N N . VAL A 1 133 ? 8.859 -16.703 -7.977 1 98.69 133 VAL A N 1
ATOM 997 C CA . VAL A 1 133 ? 9.992 -15.906 -7.543 1 98.69 133 VAL A CA 1
ATOM 998 C C . VAL A 1 133 ? 9.766 -14.445 -7.922 1 98.69 133 VAL A C 1
ATOM 1000 O O . VAL A 1 133 ? 9.406 -14.141 -9.062 1 98.69 133 VAL A O 1
ATOM 1003 N N . LEU A 1 134 ? 9.945 -13.578 -6.977 1 98.31 134 LEU A N 1
ATOM 1004 C CA . LEU A 1 134 ? 9.719 -12.148 -7.156 1 98.31 134 LEU A CA 1
ATOM 1005 C C . LEU A 1 134 ? 11.008 -11.367 -6.961 1 98.31 134 LEU A C 1
ATOM 1007 O O . LEU A 1 134 ? 11.797 -11.672 -6.066 1 98.31 134 LEU A O 1
ATOM 1011 N N . ASP A 1 135 ? 11.148 -10.383 -7.785 1 96.88 135 ASP A N 1
ATOM 1012 C CA . ASP A 1 135 ? 12.305 -9.508 -7.715 1 96.88 135 ASP A CA 1
ATOM 1013 C C . ASP A 1 135 ? 11.906 -8.102 -7.273 1 96.88 135 ASP A C 1
ATOM 1015 O O . ASP A 1 135 ? 10.719 -7.812 -7.098 1 96.88 135 ASP A O 1
ATOM 1019 N N . LYS A 1 136 ? 12.992 -7.27 -7.004 1 94.12 136 LYS A N 1
ATOM 1020 C CA . LYS A 1 136 ? 12.758 -5.871 -6.652 1 94.12 136 LYS A CA 1
ATOM 1021 C C . LYS A 1 136 ? 11.781 -5.219 -7.625 1 94.12 136 LYS A C 1
ATOM 1023 O O . LYS A 1 136 ? 11.969 -5.289 -8.844 1 94.12 136 LYS A O 1
ATOM 1028 N N . GLY A 1 137 ? 10.688 -4.637 -7.055 1 93.81 137 GLY A N 1
ATOM 1029 C CA . GLY A 1 137 ? 9.727 -3.916 -7.871 1 93.81 137 GLY A CA 1
ATOM 1030 C C . GLY A 1 137 ? 8.477 -4.727 -8.18 1 93.81 137 GLY A C 1
ATOM 1031 O O . GLY A 1 137 ? 7.469 -4.176 -8.625 1 93.81 137 GLY A O 1
ATOM 1032 N N . ASP A 1 138 ? 8.57 -6.016 -8.031 1 97.06 138 ASP A N 1
ATOM 1033 C CA . ASP A 1 138 ? 7.379 -6.836 -8.227 1 97.06 138 ASP A CA 1
ATOM 1034 C C . ASP A 1 138 ? 6.355 -6.59 -7.121 1 97.06 138 ASP A C 1
ATOM 1036 O O . ASP A 1 138 ? 6.715 -6.172 -6.016 1 97.06 138 ASP A O 1
ATOM 1040 N N . THR A 1 139 ? 5.105 -6.742 -7.445 1 97.88 139 THR A N 1
ATOM 1041 C CA . THR A 1 139 ? 3.998 -6.703 -6.5 1 97.88 139 THR A CA 1
ATOM 1042 C C . THR A 1 139 ? 3.164 -7.98 -6.59 1 97.88 139 THR A C 1
ATOM 1044 O O . THR A 1 139 ? 2.936 -8.5 -7.684 1 97.88 139 THR A O 1
ATOM 1047 N N . MET A 1 140 ? 2.732 -8.453 -5.5 1 98.56 140 MET A N 1
ATOM 1048 C CA . MET A 1 140 ? 1.915 -9.664 -5.465 1 98.56 140 MET A CA 1
ATOM 1049 C C . MET A 1 140 ? 0.695 -9.469 -4.57 1 98.56 140 MET A C 1
ATOM 1051 O O . MET A 1 140 ? 0.775 -8.797 -3.541 1 98.56 140 MET A O 1
ATOM 1055 N N . VAL A 1 141 ? -0.414 -10.07 -4.941 1 98.06 141 VAL A N 1
ATOM 1056 C CA . VAL A 1 141 ? -1.634 -10.055 -4.141 1 98.06 141 VAL A CA 1
ATOM 1057 C C . VAL A 1 141 ? -1.865 -11.438 -3.527 1 98.06 141 VAL A C 1
ATOM 1059 O O . VAL A 1 141 ? -1.806 -12.445 -4.227 1 98.06 141 VAL A O 1
ATOM 1062 N N . PHE A 1 142 ? -2.066 -11.406 -2.238 1 97.94 142 PHE A N 1
ATOM 1063 C CA . PHE A 1 142 ? -2.562 -12.586 -1.548 1 97.94 142 PHE A CA 1
ATOM 1064 C C . PHE A 1 142 ? -4.062 -12.477 -1.29 1 97.94 142 PHE A C 1
ATOM 1066 O O . PHE A 1 142 ? -4.508 -11.562 -0.591 1 97.94 142 PHE A O 1
ATOM 1073 N N . PRO A 1 143 ? -4.828 -13.43 -1.818 1 96.69 143 PRO A N 1
ATOM 1074 C CA . PRO A 1 143 ? -6.277 -13.352 -1.605 1 96.69 143 PRO A CA 1
ATOM 1075 C C . PRO A 1 143 ? -6.672 -13.586 -0.149 1 96.69 143 PRO A C 1
ATOM 1077 O O . PRO A 1 143 ? -5.984 -14.305 0.574 1 96.69 143 PRO A O 1
ATOM 1080 N N . GLN A 1 144 ? -7.781 -13.023 0.183 1 95.56 144 GLN A N 1
ATOM 1081 C CA . GLN A 1 144 ? -8.344 -13.102 1.528 1 95.56 144 GLN A CA 1
ATOM 1082 C C . GLN A 1 144 ? -8.453 -14.547 1.997 1 95.56 144 GLN A C 1
ATOM 1084 O O . GLN A 1 144 ? -8.961 -15.406 1.267 1 95.56 144 GLN A O 1
ATOM 1089 N N . GLY A 1 145 ? -7.965 -14.773 3.168 1 95.75 145 GLY A N 1
ATOM 1090 C CA . GLY A 1 145 ? -8.203 -16.031 3.855 1 95.75 145 GLY A CA 1
ATOM 1091 C C . GLY A 1 145 ? -7.207 -17.109 3.494 1 95.75 145 GLY A C 1
ATOM 1092 O O . GLY A 1 145 ? -7.137 -18.156 4.156 1 95.75 145 GLY A O 1
ATOM 1093 N N . LEU A 1 146 ? -6.43 -16.953 2.457 1 97.12 146 LEU A N 1
ATOM 1094 C CA . LEU A 1 146 ? -5.559 -18.031 1.982 1 97.12 146 LEU A CA 1
ATOM 1095 C C . LEU A 1 146 ? -4.195 -17.953 2.662 1 97.12 146 LEU A C 1
ATOM 1097 O O . LEU A 1 146 ? -3.666 -16.875 2.896 1 97.12 146 LEU A O 1
ATOM 1101 N N . PHE A 1 147 ? -3.674 -19.094 2.947 1 98.06 147 PHE A N 1
ATOM 1102 C CA . PHE A 1 147 ? -2.355 -19.188 3.561 1 98.06 147 PHE A CA 1
ATOM 1103 C C . PHE A 1 147 ? -1.271 -18.734 2.586 1 98.06 147 PHE A C 1
ATOM 1105 O O . PHE A 1 147 ? -1.284 -19.125 1.415 1 98.06 147 PHE A O 1
ATOM 1112 N N . HIS A 1 148 ? -0.291 -17.922 3.029 1 98.31 148 HIS A N 1
ATOM 1113 C CA . HIS A 1 148 ? 0.769 -17.391 2.182 1 98.31 148 HIS A CA 1
ATOM 1114 C C . HIS A 1 148 ? 2.078 -17.266 2.951 1 98.31 148 HIS A C 1
ATOM 1116 O O . HIS A 1 148 ? 2.1 -17.406 4.176 1 98.31 148 HIS A O 1
ATOM 1122 N N . PHE A 1 149 ? 3.189 -17.047 2.27 1 97.44 149 PHE A N 1
ATOM 1123 C CA . PHE A 1 149 ? 4.523 -17.016 2.859 1 97.44 149 PHE A CA 1
ATOM 1124 C C . PHE A 1 149 ? 5.48 -16.203 2.002 1 97.44 149 PHE A C 1
ATOM 1126 O O . PHE A 1 149 ? 5.16 -15.852 0.867 1 97.44 149 PHE A O 1
ATOM 1133 N N . LEU A 1 150 ? 6.617 -15.867 2.572 1 97.62 150 LEU A N 1
ATOM 1134 C CA . LEU A 1 150 ? 7.754 -15.266 1.879 1 97.62 150 LEU A CA 1
ATOM 1135 C C . LEU A 1 150 ? 9.055 -15.953 2.279 1 97.62 150 LEU A C 1
ATOM 1137 O O . LEU A 1 150 ? 9.281 -16.219 3.461 1 97.62 150 LEU A O 1
ATOM 1141 N N . VAL A 1 151 ? 9.93 -16.172 1.33 1 97.19 151 VAL A N 1
ATOM 1142 C CA . VAL A 1 151 ? 11.266 -16.703 1.597 1 97.19 151 VAL A CA 1
ATOM 1143 C C . VAL A 1 151 ? 12.305 -15.922 0.799 1 97.19 151 VAL A C 1
ATOM 1145 O O . VAL A 1 151 ? 12.195 -15.805 -0.424 1 97.19 151 VAL A O 1
ATOM 1148 N N . ASN A 1 152 ? 13.305 -15.453 1.516 1 97.44 152 ASN A N 1
ATOM 1149 C CA . ASN A 1 152 ? 14.414 -14.805 0.833 1 97.44 152 ASN A CA 1
ATOM 1150 C C . ASN A 1 152 ? 15.359 -15.828 0.203 1 97.44 152 ASN A C 1
ATOM 1152 O O . ASN A 1 152 ? 16.109 -16.5 0.909 1 97.44 152 ASN A O 1
ATOM 1156 N N . VAL A 1 153 ? 15.352 -15.844 -1.031 1 97.88 153 VAL A N 1
ATOM 1157 C CA . VAL A 1 153 ? 16.172 -16.828 -1.724 1 97.88 153 VAL A CA 1
ATOM 1158 C C . VAL A 1 153 ? 17.344 -16.125 -2.424 1 97.88 153 VAL A C 1
ATOM 1160 O O . VAL A 1 153 ? 18.016 -16.734 -3.256 1 97.88 153 VAL A O 1
ATOM 1163 N N . GLY A 1 154 ? 17.453 -14.891 -2.201 1 96.88 154 GLY A N 1
ATOM 1164 C CA . GLY A 1 154 ? 18.547 -14.125 -2.781 1 96.88 154 GLY A CA 1
ATOM 1165 C C . GLY A 1 154 ? 19.844 -14.25 -2 1 96.88 154 GLY A C 1
ATOM 1166 O O . GLY A 1 154 ? 19.938 -15.078 -1.091 1 96.88 154 GLY A O 1
ATOM 1167 N N . LYS A 1 155 ? 20.844 -13.445 -2.383 1 96.38 155 LYS A N 1
ATOM 1168 C CA . LYS A 1 155 ? 22.172 -13.477 -1.765 1 96.38 155 LYS A CA 1
ATOM 1169 C C . LYS A 1 155 ? 22.359 -12.297 -0.818 1 96.38 155 LYS A C 1
ATOM 1171 O O . LYS A 1 155 ? 23.422 -12.164 -0.189 1 96.38 155 LYS A O 1
ATOM 1176 N N . THR A 1 156 ? 21.438 -11.43 -0.753 1 94.44 156 THR A N 1
ATOM 1177 C CA . THR A 1 156 ? 21.422 -10.273 0.132 1 94.44 156 THR A CA 1
ATOM 1178 C C . THR A 1 156 ? 20.109 -10.195 0.912 1 94.44 156 THR A C 1
ATOM 1180 O O . THR A 1 156 ? 19.141 -10.883 0.573 1 94.44 156 THR A O 1
ATOM 1183 N N . PR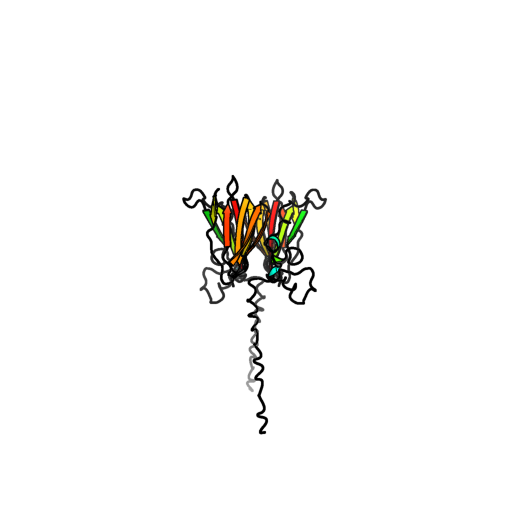O A 1 157 ? 20.094 -9.375 1.99 1 93.88 157 PRO A N 1
ATOM 1184 C CA . PRO A 1 157 ? 18.812 -9.219 2.695 1 93.88 157 PRO A CA 1
ATOM 1185 C C . PRO A 1 157 ? 17.703 -8.703 1.787 1 93.88 157 PRO A C 1
ATOM 1187 O O . PRO A 1 157 ? 17.969 -7.996 0.814 1 93.88 157 PRO A O 1
ATOM 1190 N N . ALA A 1 158 ? 16.469 -9.125 2.15 1 95.38 158 ALA A N 1
ATOM 1191 C CA . ALA A 1 158 ? 15.297 -8.695 1.399 1 95.38 158 ALA A CA 1
ATOM 1192 C C . ALA A 1 158 ? 14.445 -7.727 2.221 1 95.38 158 ALA A C 1
ATOM 1194 O O . ALA A 1 158 ? 14.523 -7.719 3.451 1 95.38 158 ALA A O 1
ATOM 1195 N N . LEU A 1 159 ? 13.734 -6.875 1.513 1 94.5 159 LEU A N 1
ATOM 1196 C CA . LEU A 1 159 ? 12.789 -5.922 2.086 1 94.5 159 LEU A CA 1
ATOM 1197 C C . LEU A 1 159 ? 11.453 -5.969 1.35 1 94.5 159 LEU A C 1
ATOM 1199 O O . LEU A 1 159 ? 11.414 -5.871 0.121 1 94.5 159 LEU A O 1
ATOM 1203 N N . ALA A 1 160 ? 10.406 -6.18 2.082 1 96.25 160 ALA A N 1
ATOM 1204 C CA . ALA A 1 160 ? 9.062 -6.133 1.527 1 96.25 160 ALA A CA 1
ATOM 1205 C C . ALA A 1 160 ? 8.156 -5.219 2.348 1 96.25 160 ALA A C 1
ATOM 1207 O O . ALA A 1 160 ? 8.242 -5.191 3.578 1 96.25 160 ALA A O 1
ATOM 1208 N N . CYS A 1 161 ? 7.352 -4.445 1.652 1 95.88 161 CYS A N 1
ATOM 1209 C CA . CYS A 1 161 ? 6.273 -3.689 2.275 1 95.88 161 CYS A CA 1
ATOM 1210 C C . CYS A 1 161 ? 4.934 -4.387 2.072 1 95.88 161 CYS A C 1
ATOM 1212 O O . CYS A 1 161 ? 4.512 -4.617 0.937 1 95.88 161 CYS A O 1
ATOM 1214 N N . ARG A 1 162 ? 4.348 -4.68 3.176 1 96.25 162 ARG A N 1
ATOM 1215 C CA . ARG A 1 162 ? 3.104 -5.441 3.17 1 96.25 162 ARG A CA 1
ATOM 1216 C C . ARG A 1 162 ? 1.929 -4.57 3.607 1 96.25 162 ARG A C 1
ATOM 1218 O O . ARG A 1 162 ? 2.006 -3.885 4.629 1 96.25 162 ARG A O 1
ATOM 1225 N N . LEU A 1 163 ? 0.882 -4.598 2.775 1 94.88 163 LEU A N 1
ATOM 1226 C CA . LEU A 1 163 ? -0.327 -3.846 3.094 1 94.88 163 LEU A CA 1
ATOM 1227 C C . LEU A 1 163 ? -1.545 -4.762 3.125 1 94.88 163 LEU A C 1
ATOM 1229 O O . LEU A 1 163 ? -1.714 -5.605 2.24 1 94.88 163 LEU A O 1
ATOM 1233 N N . TRP A 1 164 ? -2.318 -4.645 4.098 1 87.94 164 TRP A N 1
ATOM 1234 C CA . TRP A 1 164 ? -3.564 -5.398 4.074 1 87.94 164 TRP A CA 1
ATOM 1235 C C . TRP A 1 164 ? -4.707 -4.59 4.676 1 87.94 164 TRP A C 1
ATOM 1237 O O . TRP A 1 164 ? -4.477 -3.66 5.453 1 87.94 164 TRP A O 1
ATOM 1247 N N . ARG A 1 165 ? -5.82 -4.805 4.062 1 76.88 165 ARG A N 1
ATOM 1248 C CA . ARG A 1 165 ? -7.047 -4.18 4.543 1 76.88 165 ARG A CA 1
ATOM 1249 C C . ARG A 1 165 ? -7.605 -4.918 5.754 1 76.88 165 ARG A C 1
ATOM 1251 O O . ARG A 1 165 ? -7.832 -6.129 5.699 1 76.88 165 ARG A O 1
ATOM 1258 N N . LEU A 1 166 ? -7.59 -4.117 6.895 1 57.34 166 LEU A N 1
ATOM 1259 C CA . LEU A 1 166 ? -8.25 -4.676 8.07 1 57.34 166 LEU A CA 1
ATOM 1260 C C . LEU A 1 166 ? -9.742 -4.383 8.047 1 57.34 166 LEU A C 1
ATOM 1262 O O . LEU A 1 166 ? -10.172 -3.365 7.504 1 57.34 166 LEU A O 1
ATOM 1266 N N . HIS A 1 167 ? -10.641 -5.312 7.906 1 51.91 167 HIS A N 1
ATOM 1267 C CA . HIS A 1 167 ? -12.078 -5.098 7.961 1 51.91 167 HIS A CA 1
ATOM 1268 C C . HIS A 1 167 ? -12.516 -4.625 9.344 1 51.91 167 HIS A C 1
ATOM 1270 O O . HIS A 1 167 ? -11.859 -4.934 10.344 1 51.91 167 HIS A O 1
ATOM 1276 N N . MET B 1 1 ? -52.875 -60.812 -20.484 1 41.19 1 MET B N 1
ATOM 1277 C CA . MET B 1 1 ? -51.5 -60.344 -20.359 1 41.19 1 MET B CA 1
ATOM 1278 C C . MET B 1 1 ? -51.469 -58.875 -19.906 1 41.19 1 MET B C 1
ATOM 1280 O O . MET B 1 1 ? -51.938 -58 -20.609 1 41.19 1 MET B O 1
ATOM 1284 N N . MET B 1 2 ? -51.562 -58.625 -18.531 1 50.47 2 MET B N 1
ATOM 1285 C CA . MET B 1 2 ? -51.625 -57.312 -17.875 1 50.47 2 MET B CA 1
ATOM 1286 C C . MET B 1 2 ? -50.312 -56.562 -18.016 1 50.47 2 MET B C 1
ATOM 1288 O O . MET B 1 2 ? -49.25 -57.062 -17.688 1 50.47 2 MET B O 1
ATOM 1292 N N . ILE B 1 3 ? -50.219 -55.625 -19.016 1 58.94 3 ILE B N 1
ATOM 1293 C CA . ILE B 1 3 ? -49.031 -54.781 -19.234 1 58.94 3 ILE B CA 1
ATOM 1294 C C . ILE B 1 3 ? -48.875 -53.812 -18.062 1 58.94 3 ILE B C 1
ATOM 1296 O O . ILE B 1 3 ? -49.781 -53 -17.797 1 58.94 3 ILE B O 1
ATOM 1300 N N . SER B 1 4 ? -48.062 -54.156 -17.047 1 59.94 4 SER B N 1
ATOM 1301 C CA . SER B 1 4 ? -47.781 -53.25 -15.961 1 59.94 4 SER B CA 1
ATOM 1302 C C . SER B 1 4 ? -46.938 -52.062 -16.438 1 59.94 4 SER B C 1
ATOM 1304 O O . SER B 1 4 ? -45.969 -52.25 -17.156 1 59.94 4 SER B O 1
ATOM 1306 N N . PRO B 1 5 ? -47.531 -50.844 -16.359 1 58.66 5 PRO B N 1
ATOM 1307 C CA . PRO B 1 5 ? -46.688 -49.719 -16.781 1 58.66 5 PRO B CA 1
ATOM 1308 C C . PRO B 1 5 ? -45.469 -49.531 -15.898 1 58.66 5 PRO B C 1
ATOM 1310 O O . PRO B 1 5 ? -45.562 -49.594 -14.672 1 58.66 5 PRO B O 1
ATOM 1313 N N . VAL B 1 6 ? -44.25 -49.812 -16.375 1 58.59 6 VAL B N 1
ATOM 1314 C CA . VAL B 1 6 ? -43 -49.5 -15.695 1 58.59 6 VAL B CA 1
ATOM 1315 C C . VAL B 1 6 ? -42.812 -48 -15.672 1 58.59 6 VAL B C 1
ATOM 1317 O O . VAL B 1 6 ? -42.781 -47.344 -16.719 1 58.59 6 VAL B O 1
ATOM 1320 N N . PHE B 1 7 ? -43.125 -47.312 -14.531 1 53.5 7 PHE B N 1
ATOM 1321 C CA . PHE B 1 7 ? -42.812 -45.906 -14.336 1 53.5 7 PHE B CA 1
ATOM 1322 C C . PHE B 1 7 ? -41.312 -45.688 -14.195 1 53.5 7 PHE B C 1
ATOM 1324 O O . PHE B 1 7 ? -40.688 -46.25 -13.305 1 53.5 7 PHE B O 1
ATOM 1331 N N . PHE B 1 8 ? -40.656 -45.312 -15.32 1 50.81 8 PHE B N 1
ATOM 1332 C CA . PHE B 1 8 ? -39.25 -44.906 -15.219 1 50.81 8 PHE B CA 1
ATOM 1333 C C . PHE B 1 8 ? -39.125 -43.656 -14.391 1 50.81 8 PHE B C 1
ATOM 1335 O O . PHE B 1 8 ? -39.656 -42.594 -14.75 1 50.81 8 PHE B O 1
ATOM 1342 N N . VAL B 1 9 ? -38.844 -43.719 -13.094 1 53.22 9 VAL B N 1
ATOM 1343 C CA . VAL B 1 9 ? -38.469 -42.562 -12.297 1 53.22 9 VAL B CA 1
ATOM 1344 C C . VAL B 1 9 ? -37.156 -42 -12.781 1 53.22 9 VAL B C 1
ATOM 1346 O O . VAL B 1 9 ? -36.125 -42.688 -12.711 1 53.22 9 VAL B O 1
ATOM 1349 N N . PHE B 1 10 ? -37.062 -41.094 -13.711 1 49.84 10 PHE B N 1
ATOM 1350 C CA . PHE B 1 10 ? -35.875 -40.281 -14.016 1 49.84 10 PHE B CA 1
ATOM 1351 C C . PHE B 1 10 ? -35.406 -39.562 -12.773 1 49.84 10 PHE B C 1
ATOM 1353 O O . PHE B 1 10 ? -36.062 -38.656 -12.273 1 49.84 10 PHE B O 1
ATOM 1360 N N . SER B 1 11 ? -34.562 -40.156 -11.977 1 49.78 11 SER B N 1
ATOM 1361 C CA . SER B 1 11 ? -33.875 -39.375 -10.93 1 49.78 11 SER B CA 1
ATOM 1362 C C . SER B 1 11 ? -33.062 -38.25 -11.531 1 49.78 11 SER B C 1
ATOM 1364 O O . SER B 1 11 ? -32.094 -38.5 -12.25 1 49.78 11 SER B O 1
ATOM 1366 N N . LEU B 1 12 ? -33.562 -37.062 -11.672 1 49.75 12 LEU B N 1
ATOM 1367 C CA . LEU B 1 12 ? -32.75 -35.906 -11.93 1 49.75 12 LEU B CA 1
ATOM 1368 C C . LEU B 1 12 ? -31.641 -35.781 -10.883 1 49.75 12 LEU B C 1
ATOM 1370 O O . LEU B 1 12 ? -31.922 -35.5 -9.711 1 49.75 12 LEU B O 1
ATOM 1374 N N . ILE B 1 13 ? -30.484 -36.469 -11.094 1 47.28 13 ILE B N 1
ATOM 1375 C CA . ILE B 1 13 ? -29.312 -36.125 -10.289 1 47.28 13 ILE B CA 1
ATOM 1376 C C . ILE B 1 13 ? -29 -34.625 -10.43 1 47.28 13 ILE B C 1
ATOM 1378 O O . ILE B 1 13 ? -28.625 -34.156 -11.508 1 47.28 13 ILE B O 1
ATOM 1382 N N . LEU B 1 14 ? -29.625 -33.75 -9.734 1 46.25 14 LEU B N 1
ATOM 1383 C CA . LEU B 1 14 ? -29.109 -32.375 -9.57 1 46.25 14 LEU B CA 1
ATOM 1384 C C . LEU B 1 14 ? -27.641 -32.406 -9.141 1 46.25 14 LEU B C 1
ATOM 1386 O O . LEU B 1 14 ? -27.344 -32.75 -7.992 1 46.25 14 LEU B O 1
ATOM 1390 N N . SER B 1 15 ? -26.766 -32.656 -10.102 1 43.16 15 SER B N 1
ATOM 1391 C CA . SER B 1 15 ? -25.391 -32.312 -9.758 1 43.16 15 SER B CA 1
ATOM 1392 C C . SER B 1 15 ? -25.312 -30.922 -9.109 1 43.16 15 SER B C 1
ATOM 1394 O O . SER B 1 15 ? -25.625 -29.906 -9.75 1 43.16 15 SER B O 1
ATOM 1396 N N . SER B 1 16 ? -25.656 -30.766 -7.902 1 42.53 16 SER B N 1
ATOM 1397 C CA . SER B 1 16 ? -25.234 -29.547 -7.223 1 42.53 16 SER B CA 1
ATOM 1398 C C . SER B 1 16 ? -23.797 -29.188 -7.566 1 42.53 16 SER B C 1
ATOM 1400 O O . SER B 1 16 ? -22.859 -29.844 -7.113 1 42.53 16 SER B O 1
ATOM 1402 N N . SER B 1 17 ? -23.484 -28.781 -8.75 1 43.12 17 SER B N 1
ATOM 1403 C CA . SER B 1 17 ? -22.203 -28.094 -8.891 1 43.12 17 SER B CA 1
ATOM 1404 C C . SER B 1 17 ? -21.891 -27.25 -7.66 1 43.12 17 SER B C 1
ATOM 1406 O O . SER B 1 17 ? -22.5 -26.203 -7.438 1 43.12 17 SER B O 1
ATOM 1408 N N . TYR B 1 18 ? -21.719 -27.812 -6.582 1 44 18 TYR B N 1
ATOM 1409 C CA . TYR B 1 18 ? -21.094 -27.016 -5.531 1 44 18 TYR B CA 1
ATOM 1410 C C . TYR B 1 18 ? -20.109 -26 -6.121 1 44 18 TYR B C 1
ATOM 1412 O O . TYR B 1 18 ? -18.953 -26.344 -6.41 1 44 18 TYR B O 1
ATOM 1420 N N . ALA B 1 19 ? -20.609 -25.125 -6.922 1 45.19 19 ALA B N 1
ATOM 1421 C CA . ALA B 1 19 ? -19.766 -24.016 -7.34 1 45.19 19 ALA B CA 1
ATOM 1422 C C . ALA B 1 19 ? -18.797 -23.609 -6.219 1 45.19 19 ALA B C 1
ATOM 1424 O O . ALA B 1 19 ? -19.234 -23.141 -5.16 1 45.19 19 ALA B O 1
ATOM 1425 N N . ALA B 1 20 ? -17.812 -24.391 -5.898 1 50.47 20 ALA B N 1
ATOM 1426 C CA . ALA B 1 20 ? -16.734 -24.094 -4.945 1 50.47 20 ALA B CA 1
ATOM 1427 C C . ALA B 1 20 ? -16.484 -22.594 -4.859 1 50.47 20 ALA B C 1
ATOM 1429 O O . ALA B 1 20 ? -16.344 -21.922 -5.887 1 50.47 20 ALA B O 1
ATOM 1430 N N . MET B 1 21 ? -17.031 -21.922 -3.885 1 61.31 21 MET B N 1
ATOM 1431 C CA . MET B 1 21 ? -16.797 -20.5 -3.617 1 61.31 21 MET B CA 1
ATOM 1432 C C . MET B 1 21 ? -15.367 -20.109 -3.98 1 61.31 21 MET B C 1
ATOM 1434 O O . MET B 1 21 ? -14.414 -20.766 -3.57 1 61.31 21 MET B O 1
ATOM 1438 N N . GLN B 1 22 ? -15.297 -19.469 -5.09 1 80.81 22 GLN B N 1
ATOM 1439 C CA . GLN B 1 22 ? -14.008 -19.062 -5.637 1 80.81 22 GLN B CA 1
ATOM 1440 C C . GLN B 1 22 ? -13.211 -18.234 -4.625 1 80.81 22 GLN B C 1
ATOM 1442 O O . GLN B 1 22 ? -13.758 -17.328 -4 1 80.81 22 GLN B O 1
ATOM 1447 N N . ASP B 1 23 ? -12.023 -18.688 -4.273 1 90.75 23 ASP B N 1
ATOM 1448 C CA . ASP B 1 23 ? -11.086 -18.062 -3.342 1 90.75 23 ASP B CA 1
ATOM 1449 C C . ASP B 1 23 ? -10.812 -16.609 -3.723 1 90.75 23 ASP B C 1
ATOM 1451 O O . ASP B 1 23 ? -10.547 -15.773 -2.855 1 90.75 23 ASP B O 1
ATOM 1455 N N . PHE B 1 24 ? -10.898 -16.328 -5.004 1 93.62 24 PHE B N 1
ATOM 1456 C CA . PHE B 1 24 ? -10.516 -15.031 -5.531 1 93.62 24 PHE B CA 1
ATOM 1457 C C . PHE B 1 24 ? -11.227 -14.742 -6.848 1 93.62 24 PHE B C 1
ATOM 1459 O O . PHE B 1 24 ? -11.789 -15.656 -7.461 1 93.62 24 PHE B O 1
ATOM 1466 N N . CYS B 1 25 ? -11.336 -13.461 -7.188 1 93.31 25 CYS B N 1
ATOM 1467 C CA . CYS B 1 25 ? -11.867 -13.008 -8.469 1 93.31 25 CYS B CA 1
ATOM 1468 C C . CYS B 1 25 ? -10.844 -12.156 -9.211 1 93.31 25 CYS B C 1
ATOM 1470 O O . CYS B 1 25 ? -10.812 -10.938 -9.062 1 93.31 25 CYS B O 1
ATOM 1472 N N . VAL B 1 26 ? -9.992 -12.82 -9.945 1 95.62 26 VAL B N 1
ATOM 1473 C CA . VAL B 1 26 ? -9.078 -12.047 -10.781 1 95.62 26 VAL B CA 1
ATOM 1474 C C . VAL B 1 26 ? -9.781 -11.648 -12.086 1 95.62 26 VAL B C 1
ATOM 1476 O O . VAL B 1 26 ? -10.672 -12.359 -12.555 1 95.62 26 VAL B O 1
ATOM 1479 N N . ALA B 1 27 ? -9.367 -10.617 -12.641 1 96.06 27 ALA B N 1
ATOM 1480 C CA . ALA B 1 27 ? -10.062 -10.031 -13.789 1 96.06 27 ALA B CA 1
ATOM 1481 C C . ALA B 1 27 ? -9.914 -10.906 -15.023 1 96.06 27 ALA B C 1
ATOM 1483 O O . ALA B 1 27 ? -8.812 -11.359 -15.344 1 96.06 27 ALA B O 1
ATOM 1484 N N . ASP B 1 28 ? -10.984 -11.172 -15.703 1 95.5 28 ASP B N 1
ATOM 1485 C CA . ASP B 1 28 ? -10.977 -11.742 -17.047 1 95.5 28 ASP B CA 1
ATOM 1486 C C . ASP B 1 28 ? -11.062 -10.648 -18.109 1 95.5 28 ASP B C 1
ATOM 1488 O O . ASP B 1 28 ? -12.156 -10.156 -18.422 1 95.5 28 ASP B O 1
ATOM 1492 N N . TYR B 1 29 ? -9.891 -10.352 -18.703 1 94.19 29 TYR B N 1
ATOM 1493 C CA . TYR B 1 29 ? -9.828 -9.227 -19.625 1 94.19 29 TYR B CA 1
ATOM 1494 C C . TYR B 1 29 ? -10.516 -9.57 -20.953 1 94.19 29 TYR B C 1
ATOM 1496 O O . TYR B 1 29 ? -10.797 -8.68 -21.766 1 94.19 29 TYR B O 1
ATOM 1504 N N . ALA B 1 30 ? -10.727 -10.805 -21.156 1 92.56 30 ALA B N 1
ATOM 1505 C CA . ALA B 1 30 ? -11.383 -11.242 -22.375 1 92.56 30 ALA B CA 1
ATOM 1506 C C . ALA B 1 30 ? -12.906 -11.164 -22.25 1 92.56 30 ALA B C 1
ATOM 1508 O O . ALA B 1 30 ? -13.625 -11.281 -23.234 1 92.56 30 ALA B O 1
ATOM 1509 N N . ALA B 1 31 ? -13.328 -11 -21.016 1 89.31 31 ALA B N 1
ATOM 1510 C CA . ALA B 1 31 ? -14.766 -10.961 -20.766 1 89.31 31 ALA B CA 1
ATOM 1511 C C . ALA B 1 31 ? -15.273 -9.516 -20.719 1 89.31 31 ALA B C 1
ATOM 1513 O O . ALA B 1 31 ? -14.492 -8.594 -20.469 1 89.31 31 ALA B O 1
ATOM 1514 N N . PRO B 1 32 ? -16.516 -9.383 -21.078 1 80.44 32 PRO B N 1
ATOM 1515 C CA . PRO B 1 32 ? -17.078 -8.031 -20.969 1 80.44 32 PRO B CA 1
ATOM 1516 C C . PRO B 1 32 ? -17 -7.477 -19.547 1 80.44 32 PRO B C 1
ATOM 1518 O O . PRO B 1 32 ? -17.125 -8.227 -18.578 1 80.44 32 PRO B O 1
ATOM 1521 N N . GLN B 1 33 ? -16.625 -6.203 -19.453 1 75.44 33 GLN B N 1
ATOM 1522 C CA . GLN B 1 33 ? -16.594 -5.551 -18.156 1 75.44 33 GLN B CA 1
ATOM 1523 C C . GLN B 1 33 ? -18 -5.301 -17.609 1 75.44 33 GLN B C 1
ATOM 1525 O O . GLN B 1 33 ? -18.891 -4.926 -18.375 1 75.44 33 GLN B O 1
ATOM 1530 N N . GLY B 1 34 ? -18.188 -5.754 -16.344 1 67.44 34 GLY B N 1
ATOM 1531 C CA . GLY B 1 34 ? -19.453 -5.453 -15.695 1 67.44 34 GLY B CA 1
ATOM 1532 C C . GLY B 1 34 ? -19.422 -4.172 -14.883 1 67.44 34 GLY B C 1
ATOM 1533 O O . GLY B 1 34 ? -18.391 -3.496 -14.82 1 67.44 34 GLY B O 1
ATOM 1534 N N . PRO B 1 35 ? -20.562 -3.793 -14.258 1 66.69 35 PRO B N 1
ATOM 1535 C CA . PRO B 1 35 ? -20.688 -2.547 -13.5 1 66.69 35 PRO B CA 1
ATOM 1536 C C . PRO B 1 35 ? -19.797 -2.516 -12.266 1 66.69 35 PRO B C 1
ATOM 1538 O O . PRO B 1 35 ? -19.438 -1.438 -11.781 1 66.69 35 PRO B O 1
ATOM 1541 N N . VAL B 1 36 ? -19.469 -3.752 -11.773 1 68.5 36 VAL B N 1
ATOM 1542 C CA . VAL B 1 36 ? -18.719 -3.773 -10.523 1 68.5 36 VAL B CA 1
ATOM 1543 C C . VAL B 1 36 ? -17.281 -4.191 -10.789 1 68.5 36 VAL B C 1
ATOM 1545 O O . VAL B 1 36 ? -16.547 -4.547 -9.867 1 68.5 36 VAL B O 1
ATOM 1548 N N . GLY B 1 37 ? -16.906 -4.086 -11.961 1 78.88 37 GLY B N 1
ATOM 1549 C CA . GLY B 1 37 ? -15.547 -4.484 -12.297 1 78.88 37 GLY B CA 1
ATOM 1550 C C . GLY B 1 37 ? -15.492 -5.551 -13.375 1 78.88 37 GLY B C 1
ATOM 1551 O O . GLY B 1 37 ? -16.438 -5.695 -14.164 1 78.88 37 GLY B O 1
ATOM 1552 N N . TYR B 1 38 ? -14.391 -6.242 -13.398 1 90.56 38 TYR B N 1
ATOM 1553 C CA . TYR B 1 38 ? -14.211 -7.285 -14.398 1 90.56 38 TYR B CA 1
ATOM 1554 C C . TYR B 1 38 ? -14.82 -8.602 -13.93 1 90.56 38 TYR B C 1
ATOM 1556 O O . TYR B 1 38 ? -14.875 -8.875 -12.727 1 90.56 38 TYR B O 1
ATOM 1564 N N . THR B 1 39 ? -15.297 -9.273 -14.93 1 91.81 39 THR B N 1
ATOM 1565 C CA . THR B 1 39 ? -15.719 -10.641 -14.648 1 91.81 39 THR B CA 1
ATOM 1566 C C . THR B 1 39 ? -14.555 -11.477 -14.141 1 91.81 39 THR B C 1
ATOM 1568 O O . THR B 1 39 ? -13.414 -11.289 -14.57 1 91.81 39 THR B O 1
ATOM 1571 N N . CYS B 1 40 ? -14.938 -12.352 -13.234 1 93.44 40 CYS B N 1
ATOM 1572 C CA . CYS B 1 40 ? -13.898 -13.227 -12.703 1 93.44 40 CYS B CA 1
ATOM 1573 C C . CYS B 1 40 ? -13.445 -14.234 -13.758 1 93.44 40 CYS B C 1
ATOM 1575 O O . CYS B 1 40 ? -14.266 -14.844 -14.438 1 93.44 40 CYS B O 1
ATOM 1577 N N . LYS B 1 41 ? -12.188 -14.359 -13.844 1 94.38 41 LYS B N 1
ATOM 1578 C CA . LYS B 1 41 ? -11.578 -15.367 -14.703 1 94.38 41 LYS B CA 1
ATOM 1579 C C . LYS B 1 41 ? -11.953 -16.781 -14.25 1 94.38 41 LYS B C 1
ATOM 1581 O O . LYS B 1 41 ? -12.109 -17.031 -13.055 1 94.38 41 LYS B O 1
ATOM 1586 N N . ASP B 1 42 ? -12.133 -17.719 -15.195 1 92.25 42 ASP B N 1
ATOM 1587 C CA . ASP B 1 42 ? -12.281 -19.125 -14.875 1 92.25 42 ASP B CA 1
ATOM 1588 C C . ASP B 1 42 ? -11.156 -19.609 -13.953 1 92.25 42 ASP B C 1
ATOM 1590 O O . ASP B 1 42 ? -9.977 -19.469 -14.289 1 92.25 42 ASP B O 1
ATOM 1594 N N . PRO B 1 43 ? -11.578 -20.141 -12.789 1 91.5 43 PRO B N 1
ATOM 1595 C CA . PRO B 1 43 ? -10.547 -20.562 -11.844 1 91.5 43 PRO B CA 1
ATOM 1596 C C . PRO B 1 43 ? -9.539 -21.531 -12.469 1 91.5 43 PRO B C 1
ATOM 1598 O O . PRO B 1 43 ? -8.359 -21.531 -12.086 1 91.5 43 PRO B O 1
ATOM 1601 N N . ALA B 1 44 ? -9.984 -22.281 -13.359 1 92.25 44 ALA B N 1
ATOM 1602 C CA . ALA B 1 44 ? -9.117 -23.281 -14 1 92.25 44 ALA B CA 1
ATOM 1603 C C . ALA B 1 44 ? -8.039 -22.594 -14.852 1 92.25 44 ALA B C 1
ATOM 1605 O O . ALA B 1 44 ? -7.016 -23.203 -15.156 1 92.25 44 ALA B O 1
ATOM 1606 N N . LYS B 1 45 ? -8.227 -21.391 -15.211 1 94.69 45 LYS B N 1
ATOM 1607 C CA . LYS B 1 45 ? -7.305 -20.672 -16.094 1 94.69 45 LYS B CA 1
ATOM 1608 C C . LYS B 1 45 ? -6.441 -19.703 -15.297 1 94.69 45 LYS B C 1
ATOM 1610 O O . LYS B 1 45 ? -5.551 -19.062 -15.859 1 94.69 45 LYS B O 1
ATOM 1615 N N . VAL B 1 46 ? -6.723 -19.578 -14.047 1 96.69 46 VAL B N 1
ATOM 1616 C CA . VAL B 1 46 ? -5.98 -18.641 -13.203 1 96.69 46 VAL B CA 1
ATOM 1617 C C . VAL B 1 46 ? -4.59 -19.203 -12.922 1 96.69 46 VAL B C 1
ATOM 1619 O O . VAL B 1 46 ? -4.438 -20.391 -12.625 1 96.69 46 VAL B O 1
ATOM 1622 N N . THR B 1 47 ? -3.629 -18.359 -13.102 1 97.75 47 THR B N 1
ATOM 1623 C CA . THR B 1 47 ? -2.248 -18.703 -12.773 1 97.75 47 THR B CA 1
ATOM 1624 C C . THR B 1 47 ? -1.657 -17.703 -11.789 1 97.75 47 THR B C 1
ATOM 1626 O O . THR B 1 47 ? -2.266 -16.672 -11.508 1 97.75 47 THR B O 1
ATOM 1629 N N . VAL B 1 48 ? -0.485 -18 -11.32 1 98.56 48 VAL B N 1
ATOM 1630 C CA . VAL B 1 48 ? 0.167 -17.141 -10.352 1 98.56 48 VAL B CA 1
ATOM 1631 C C . VAL B 1 48 ? 0.447 -15.773 -10.977 1 98.56 48 VAL B C 1
ATOM 1633 O O . VAL B 1 48 ? 0.458 -14.758 -10.281 1 98.56 48 VAL B O 1
ATOM 1636 N N . ASP B 1 49 ? 0.62 -15.727 -12.266 1 98.25 49 ASP B N 1
ATOM 1637 C CA . ASP B 1 49 ? 0.943 -14.469 -12.945 1 98.25 49 ASP B CA 1
ATOM 1638 C C . ASP B 1 49 ? -0.208 -13.477 -12.836 1 98.25 49 ASP B C 1
ATOM 1640 O O . ASP B 1 49 ? -0.007 -12.266 -12.977 1 98.25 49 ASP B O 1
ATOM 1644 N N . ASP B 1 50 ? -1.406 -13.945 -12.57 1 98.25 50 ASP B N 1
ATOM 1645 C CA . ASP B 1 50 ? -2.555 -13.07 -12.383 1 98.25 50 ASP B CA 1
ATOM 1646 C C . ASP B 1 50 ? -2.438 -12.289 -11.07 1 98.25 50 ASP B C 1
ATOM 1648 O O . ASP B 1 50 ? -3.123 -11.281 -10.883 1 98.25 50 ASP B O 1
ATOM 1652 N N . PHE B 1 51 ? -1.598 -12.797 -10.188 1 98.5 51 PHE B N 1
ATOM 1653 C CA . PHE B 1 51 ? -1.482 -12.203 -8.867 1 98.5 51 PHE B CA 1
ATOM 1654 C C . PHE B 1 51 ? -0.176 -11.43 -8.727 1 98.5 51 PHE B C 1
ATOM 1656 O O . PHE B 1 51 ? 0.161 -10.953 -7.645 1 98.5 51 PHE B O 1
ATOM 1663 N N . VAL B 1 52 ? 0.602 -11.359 -9.805 1 98.5 52 VAL B N 1
ATOM 1664 C CA . VAL B 1 52 ? 1.896 -10.688 -9.773 1 98.5 52 VAL B CA 1
ATOM 1665 C C . VAL B 1 52 ? 1.924 -9.578 -10.82 1 98.5 52 VAL B C 1
ATOM 1667 O O . VAL B 1 52 ? 1.49 -9.773 -11.953 1 98.5 52 VAL B O 1
ATOM 1670 N N . PHE B 1 53 ? 2.307 -8.453 -10.445 1 97.88 53 PHE B N 1
ATOM 1671 C CA . PHE B 1 53 ? 2.506 -7.328 -11.352 1 97.88 53 PHE B CA 1
ATOM 1672 C C . PHE B 1 53 ? 3.953 -6.855 -11.32 1 97.88 53 PHE B C 1
ATOM 1674 O O . PHE B 1 53 ? 4.477 -6.516 -10.258 1 97.88 53 PHE B O 1
ATOM 1681 N N . SER B 1 54 ? 4.594 -6.75 -12.492 1 96.94 54 SER B N 1
ATOM 1682 C CA . SER B 1 54 ? 6.012 -6.406 -12.57 1 96.94 54 SER B CA 1
ATOM 1683 C C . SER B 1 54 ? 6.207 -5.016 -13.172 1 96.94 54 SER B C 1
ATOM 1685 O O . SER B 1 54 ? 7.344 -4.582 -13.383 1 96.94 54 SER B O 1
ATOM 1687 N N . GLY B 1 55 ? 5.133 -4.371 -13.438 1 91.75 55 GLY B N 1
ATOM 1688 C CA . GLY B 1 55 ? 5.215 -3.074 -14.086 1 91.75 55 GLY B CA 1
ATOM 1689 C C . GLY B 1 55 ? 5.855 -2.01 -13.211 1 91.75 55 GLY B C 1
ATOM 1690 O O . GLY B 1 55 ? 6.254 -0.955 -13.711 1 91.75 55 GLY B O 1
ATOM 1691 N N . LEU B 1 56 ? 5.961 -2.271 -11.977 1 88.38 56 LEU B N 1
ATOM 1692 C CA . LEU B 1 56 ? 6.516 -1.277 -11.062 1 88.38 56 LEU B CA 1
ATOM 1693 C C . LEU B 1 56 ? 8.016 -1.462 -10.898 1 88.38 56 LEU B C 1
ATOM 1695 O O . LEU B 1 56 ? 8.664 -0.724 -10.148 1 88.38 56 LEU B O 1
ATOM 1699 N N . ARG B 1 57 ? 8.617 -2.371 -11.633 1 87.06 57 ARG B N 1
ATOM 1700 C CA . ARG B 1 57 ? 10.039 -2.67 -11.531 1 87.06 57 ARG B CA 1
ATOM 1701 C C . ARG B 1 57 ? 10.883 -1.514 -12.062 1 87.06 57 ARG B C 1
ATOM 1703 O O . ARG B 1 57 ? 11.922 -1.188 -11.492 1 87.06 57 ARG B O 1
ATOM 1710 N N . VAL B 1 58 ? 10.328 -1.067 -13.164 1 77.81 58 VAL B N 1
ATOM 1711 C CA . VAL B 1 58 ? 11.188 -0.168 -13.922 1 77.81 58 VAL B CA 1
ATOM 1712 C C . VAL B 1 58 ? 10.953 1.273 -13.477 1 77.81 58 VAL B C 1
ATOM 1714 O O . VAL B 1 58 ? 9.805 1.714 -13.359 1 77.81 58 VAL B O 1
ATOM 1717 N N . ALA B 1 59 ? 12.148 1.845 -13.109 1 77.31 59 ALA B N 1
ATOM 1718 C CA . ALA B 1 59 ? 12.055 3.271 -12.812 1 77.31 59 ALA B CA 1
ATOM 1719 C C . ALA B 1 59 ? 11.461 4.039 -13.984 1 77.31 59 ALA B C 1
ATOM 1721 O O . ALA B 1 59 ? 11.758 3.744 -15.148 1 77.31 59 ALA B O 1
ATOM 1722 N N . GLY B 1 60 ? 10.531 4.855 -13.586 1 73.31 60 GLY B N 1
ATOM 1723 C CA . GLY B 1 60 ? 10.016 5.723 -14.633 1 73.31 60 GLY B CA 1
ATOM 1724 C C . GLY B 1 60 ? 11.078 6.598 -15.266 1 73.31 60 GLY B C 1
ATOM 1725 O O . GLY B 1 60 ? 12.086 6.91 -14.625 1 73.31 60 GLY B O 1
ATOM 1726 N N . ASN B 1 61 ? 10.875 6.93 -16.5 1 71.31 61 ASN B N 1
ATOM 1727 C CA . ASN B 1 61 ? 11.82 7.758 -17.25 1 71.31 61 ASN B CA 1
ATOM 1728 C C . ASN B 1 61 ? 11.812 9.203 -16.75 1 71.31 61 ASN B C 1
ATOM 1730 O O . ASN B 1 61 ? 10.883 9.953 -17.047 1 71.31 61 ASN B O 1
ATOM 1734 N N . ILE B 1 62 ? 12.883 9.539 -16.031 1 73.31 62 ILE B N 1
ATOM 1735 C CA . ILE B 1 62 ? 12.898 10.883 -15.469 1 73.31 62 ILE B CA 1
ATOM 1736 C C . ILE B 1 62 ? 13.719 11.82 -16.359 1 73.31 62 ILE B C 1
ATOM 1738 O O . ILE B 1 62 ? 14.086 12.914 -15.945 1 73.31 62 ILE B O 1
ATOM 1742 N N . SER B 1 63 ? 14.055 11.258 -17.422 1 70.81 63 SER B N 1
ATOM 1743 C CA . SER B 1 63 ? 14.711 12.133 -18.375 1 70.81 63 SER B CA 1
ATOM 1744 C C . SER B 1 63 ? 13.703 12.977 -19.156 1 70.81 63 SER B C 1
ATOM 1746 O O . SER B 1 63 ? 14.078 13.891 -19.891 1 70.81 63 SER B O 1
ATOM 1748 N N . ARG B 1 64 ? 12.508 12.578 -18.859 1 62.53 64 ARG B N 1
ATOM 1749 C CA . ARG B 1 64 ? 11.469 13.352 -19.531 1 62.53 64 ARG B CA 1
ATOM 1750 C C . ARG B 1 64 ? 11.5 14.812 -19.094 1 62.53 64 ARG B C 1
ATOM 1752 O O . ARG B 1 64 ? 12.109 15.148 -18.078 1 62.53 64 ARG B O 1
ATOM 1759 N N . ILE B 1 65 ? 10.906 15.578 -19.906 1 57.56 65 ILE B N 1
ATOM 1760 C CA . ILE B 1 65 ? 10.875 17.016 -19.656 1 57.56 65 ILE B CA 1
ATOM 1761 C C . ILE B 1 65 ? 10.336 17.281 -18.25 1 57.56 65 ILE B C 1
ATOM 1763 O O . ILE B 1 65 ? 10.914 18.078 -17.5 1 57.56 65 ILE B O 1
ATOM 1767 N N . ASN B 1 66 ? 9.352 16.453 -17.938 1 64.94 66 ASN B N 1
ATOM 1768 C CA . ASN B 1 66 ? 8.75 16.719 -16.625 1 64.94 66 ASN B CA 1
ATOM 1769 C C . ASN B 1 66 ? 9.477 15.992 -15.508 1 64.94 66 ASN B C 1
ATOM 1771 O O . ASN B 1 66 ? 9.25 16.266 -14.328 1 64.94 66 ASN B O 1
ATOM 1775 N N . LYS B 1 67 ? 10.445 15.141 -15.953 1 77.12 67 LYS B N 1
ATOM 1776 C CA . LYS B 1 67 ? 11.367 14.414 -15.086 1 77.12 67 LYS B CA 1
ATOM 1777 C C . LYS B 1 67 ? 10.617 13.609 -14.031 1 77.12 67 LYS B C 1
ATOM 1779 O O . LYS B 1 67 ? 11.039 13.539 -12.875 1 77.12 67 LYS B O 1
ATOM 1784 N N . ILE B 1 68 ? 9.281 13.305 -14.398 1 84.56 68 ILE B N 1
ATOM 1785 C CA . ILE B 1 68 ? 8.508 12.43 -13.531 1 84.56 68 ILE B CA 1
ATOM 1786 C C . ILE B 1 68 ? 8.102 11.164 -14.297 1 84.56 68 ILE B C 1
ATOM 1788 O O . ILE B 1 68 ? 7.672 11.242 -15.445 1 84.56 68 ILE B O 1
ATOM 1792 N N . GLY B 1 69 ? 8.406 10.07 -13.789 1 89.06 69 GLY B N 1
ATOM 1793 C CA . GLY B 1 69 ? 7.961 8.789 -14.312 1 89.06 69 GLY B CA 1
ATOM 1794 C C . GLY B 1 69 ? 6.977 8.078 -13.406 1 89.06 69 GLY B C 1
ATOM 1795 O O . GLY B 1 69 ? 7.273 7.824 -12.234 1 89.06 69 GLY B O 1
ATOM 1796 N N . LEU B 1 70 ? 5.781 7.875 -13.961 1 90.06 70 LEU B N 1
ATOM 1797 C CA . LEU B 1 70 ? 4.742 7.184 -13.203 1 90.06 70 LEU B CA 1
ATOM 1798 C C . LEU B 1 70 ? 4.449 5.816 -13.812 1 90.06 70 LEU B C 1
ATOM 1800 O O . LEU B 1 70 ? 4.348 5.684 -15.031 1 90.06 70 LEU B O 1
ATOM 1804 N N . SER B 1 71 ? 4.492 4.797 -13.055 1 92.88 71 SER B N 1
ATOM 1805 C CA . SER B 1 71 ? 3.977 3.473 -13.391 1 92.88 71 SER B CA 1
ATOM 1806 C C . SER B 1 71 ? 2.84 3.068 -12.461 1 92.88 71 SER B C 1
ATOM 1808 O O . SER B 1 71 ? 2.93 3.26 -11.242 1 92.88 71 SER B O 1
ATOM 1810 N N . ALA B 1 72 ? 1.813 2.492 -13.086 1 93.75 72 ALA B N 1
ATOM 1811 C CA . ALA B 1 72 ? 0.616 2.287 -12.281 1 93.75 72 ALA B CA 1
ATOM 1812 C C . ALA B 1 72 ? 0.078 0.869 -12.438 1 93.75 72 ALA B C 1
ATOM 1814 O O . ALA B 1 72 ? 0.217 0.264 -13.508 1 93.75 72 ALA B O 1
ATOM 1815 N N . ALA B 1 73 ? -0.438 0.427 -11.367 1 95.38 73 ALA B N 1
ATOM 1816 C CA . ALA B 1 73 ? -1.189 -0.826 -11.352 1 95.38 73 ALA B CA 1
ATOM 1817 C C . ALA B 1 73 ? -2.639 -0.59 -10.938 1 95.38 73 ALA B C 1
ATOM 1819 O O . ALA B 1 73 ? -2.902 -0.081 -9.844 1 95.38 73 ALA B O 1
ATOM 1820 N N . PHE B 1 74 ? -3.516 -0.928 -11.82 1 93.5 74 PHE B N 1
ATOM 1821 C CA . PHE B 1 74 ? -4.957 -0.941 -11.609 1 93.5 74 PHE B CA 1
ATOM 1822 C C . PHE B 1 74 ? -5.547 -2.301 -11.961 1 93.5 74 PHE B C 1
ATOM 1824 O O . PHE B 1 74 ? -4.848 -3.164 -12.5 1 93.5 74 PHE B O 1
ATOM 1831 N N . ALA B 1 75 ? -6.812 -2.4 -11.664 1 92.62 75 ALA B N 1
ATOM 1832 C CA . ALA B 1 75 ? -7.469 -3.662 -12 1 92.62 75 ALA B CA 1
ATOM 1833 C C . ALA B 1 75 ? -7.422 -3.92 -13.5 1 92.62 75 ALA B C 1
ATOM 1835 O O . ALA B 1 75 ? -7.426 -5.07 -13.945 1 92.62 75 ALA B O 1
ATOM 1836 N N . PHE B 1 76 ? -7.23 -2.91 -14.305 1 92.88 76 PHE B N 1
ATOM 1837 C CA . PHE B 1 76 ? -7.297 -3.104 -15.75 1 92.88 76 PHE B CA 1
ATOM 1838 C C . PHE B 1 76 ? -5.969 -3.621 -16.281 1 92.88 76 PHE B C 1
ATOM 1840 O O . PHE B 1 76 ? -5.891 -4.074 -17.438 1 92.88 76 PHE B O 1
ATOM 1847 N N . ASN B 1 77 ? -4.867 -3.584 -15.539 1 94.81 77 ASN B N 1
ATOM 1848 C CA . ASN B 1 77 ? -3.592 -4.113 -16.016 1 94.81 77 ASN B CA 1
ATOM 1849 C C . ASN B 1 77 ? -2.965 -5.062 -15 1 94.81 77 ASN B C 1
ATOM 1851 O O . ASN B 1 77 ? -1.913 -5.648 -15.258 1 94.81 77 ASN B O 1
ATOM 1855 N N . PHE B 1 78 ? -3.578 -5.211 -13.938 1 96.56 78 PHE B N 1
ATOM 1856 C CA . PHE B 1 78 ? -3.199 -6.137 -12.875 1 96.56 78 PHE B CA 1
ATOM 1857 C C . PHE B 1 78 ? -4.406 -6.93 -12.391 1 96.56 78 PHE B C 1
ATOM 1859 O O . PHE B 1 78 ? -5.062 -6.539 -11.422 1 96.56 78 PHE B O 1
ATOM 1866 N N . PRO B 1 79 ? -4.645 -8.078 -12.938 1 96.81 79 PRO B N 1
ATOM 1867 C CA . PRO B 1 79 ? -5.898 -8.805 -12.711 1 96.81 79 PRO B CA 1
ATOM 1868 C C . PRO B 1 79 ? -6.145 -9.109 -11.242 1 96.81 79 PRO B C 1
ATOM 1870 O O . PRO B 1 79 ? -7.293 -9.117 -10.789 1 96.81 79 PRO B O 1
ATOM 1873 N N . GLY B 1 80 ? -5.137 -9.336 -10.531 1 96.31 80 GLY B N 1
ATOM 1874 C CA . GLY B 1 80 ? -5.266 -9.703 -9.125 1 96.31 80 GLY B CA 1
ATOM 1875 C C . GLY B 1 80 ? -5.836 -8.586 -8.273 1 96.31 80 GLY B C 1
ATOM 1876 O O . GLY B 1 80 ? -6.238 -8.82 -7.129 1 96.31 80 GLY B O 1
ATOM 1877 N N . LEU B 1 81 ? -5.887 -7.398 -8.812 1 95 81 LEU B N 1
ATOM 1878 C CA . LEU B 1 81 ? -6.426 -6.262 -8.078 1 95 81 LEU B CA 1
ATOM 1879 C C . LEU B 1 81 ? -7.938 -6.164 -8.258 1 95 81 LEU B C 1
ATOM 1881 O O . LEU B 1 81 ? -8.594 -5.344 -7.613 1 95 81 LEU B O 1
ATOM 1885 N N . ASN B 1 82 ? -8.5 -6.984 -9.102 1 92.94 82 ASN B N 1
ATOM 1886 C CA . ASN B 1 82 ? -9.93 -6.91 -9.383 1 92.94 82 ASN B CA 1
ATOM 1887 C C . ASN B 1 82 ? -10.766 -7.062 -8.109 1 92.94 82 ASN B C 1
ATOM 1889 O O . ASN B 1 82 ? -10.562 -8 -7.34 1 92.94 82 ASN B O 1
ATOM 1893 N N . GLY B 1 83 ? -11.641 -6.055 -7.91 1 88 83 GLY B N 1
ATOM 1894 C CA . GLY B 1 83 ? -12.57 -6.125 -6.793 1 88 83 GLY B CA 1
ATOM 1895 C C . GLY B 1 83 ? -11.969 -5.652 -5.484 1 88 83 GLY B C 1
ATOM 1896 O O . GLY B 1 83 ? -12.656 -5.582 -4.465 1 88 83 GLY B O 1
ATOM 1897 N N . LEU B 1 84 ? -10.703 -5.344 -5.438 1 88.75 84 LEU B N 1
ATOM 1898 C CA . LEU B 1 84 ? -10.062 -4.996 -4.172 1 88.75 84 LEU B CA 1
ATOM 1899 C C . LEU B 1 84 ? -10.156 -3.496 -3.91 1 88.75 84 LEU B C 1
ATOM 1901 O O . LEU B 1 84 ? -9.93 -3.045 -2.785 1 88.75 84 LEU B O 1
ATOM 1905 N N . GLY B 1 85 ? -10.406 -2.744 -4.93 1 86.56 85 GLY B N 1
ATOM 1906 C CA . GLY B 1 85 ? -10.586 -1.311 -4.758 1 86.56 85 GLY B CA 1
ATOM 1907 C C . GLY B 1 85 ? -9.297 -0.583 -4.414 1 86.56 85 GLY B C 1
ATOM 1908 O O . GLY B 1 85 ? -9.305 0.368 -3.629 1 86.56 85 GLY B O 1
ATOM 1909 N N . VAL B 1 86 ? -8.195 -1.062 -4.844 1 90.06 86 VAL B N 1
ATOM 1910 C CA . VAL B 1 86 ? -6.922 -0.414 -4.562 1 90.06 86 VAL B CA 1
ATOM 1911 C C . VAL B 1 86 ? -6.16 -0.178 -5.867 1 90.06 86 VAL B C 1
ATOM 1913 O O . VAL B 1 86 ? -6.352 -0.906 -6.844 1 90.06 86 VAL B O 1
ATOM 1916 N N . ALA B 1 87 ? -5.441 0.815 -5.91 1 92.62 87 ALA B N 1
ATOM 1917 C CA . ALA B 1 87 ? -4.492 1.099 -6.988 1 92.62 87 ALA B CA 1
ATOM 1918 C C . ALA B 1 87 ? -3.113 1.435 -6.43 1 92.62 87 ALA B C 1
ATOM 1920 O O . ALA B 1 87 ? -2.992 1.898 -5.293 1 92.62 87 ALA B O 1
ATOM 1921 N N . LEU B 1 88 ? -2.113 1.14 -7.199 1 95.06 88 LEU B N 1
ATOM 1922 C CA . LEU B 1 88 ? -0.728 1.413 -6.836 1 95.06 88 LEU B CA 1
ATOM 1923 C C . LEU B 1 88 ? -0.042 2.26 -7.902 1 95.06 88 LEU B C 1
ATOM 1925 O O . LEU B 1 88 ? -0.215 2.016 -9.102 1 95.06 88 LEU B O 1
ATOM 1929 N N . VAL B 1 89 ? 0.703 3.205 -7.484 1 94.88 89 VAL B N 1
ATOM 1930 C CA . VAL B 1 89 ? 1.503 4 -8.414 1 94.88 89 VAL B CA 1
ATOM 1931 C C . VAL B 1 89 ? 2.93 4.133 -7.883 1 94.88 89 VAL B C 1
ATOM 1933 O O . VAL B 1 89 ? 3.135 4.496 -6.723 1 94.88 89 VAL B O 1
ATOM 1936 N N . ARG B 1 90 ? 3.818 3.75 -8.688 1 95.06 90 ARG B N 1
ATOM 1937 C CA . ARG B 1 90 ? 5.215 4.109 -8.477 1 95.06 90 ARG B CA 1
ATOM 1938 C C . ARG B 1 90 ? 5.527 5.473 -9.086 1 95.06 90 ARG B C 1
ATOM 1940 O O . ARG B 1 90 ? 5.309 5.695 -10.281 1 95.06 90 ARG B O 1
ATOM 1947 N N . ALA B 1 91 ? 6.023 6.367 -8.32 1 95.06 91 ALA B N 1
ATOM 1948 C CA . ALA B 1 91 ? 6.402 7.695 -8.797 1 95.06 91 ALA B CA 1
ATOM 1949 C C . ALA B 1 91 ? 7.906 7.918 -8.664 1 95.06 91 ALA B C 1
ATOM 1951 O O . ALA B 1 91 ? 8.438 7.941 -7.547 1 95.06 91 ALA B O 1
ATOM 1952 N N . ASP B 1 92 ? 8.523 8.039 -9.773 1 94.38 92 ASP B N 1
ATOM 1953 C CA . ASP B 1 92 ? 9.914 8.477 -9.852 1 94.38 92 ASP B CA 1
ATOM 1954 C C . ASP B 1 92 ? 10.008 9.945 -10.25 1 94.38 92 ASP B C 1
ATOM 1956 O O . ASP B 1 92 ? 9.43 10.359 -11.25 1 94.38 92 ASP B O 1
ATOM 1960 N N . PHE B 1 93 ? 10.688 10.672 -9.516 1 92.38 93 PHE B N 1
ATOM 1961 C CA . PHE B 1 93 ? 10.734 12.078 -9.891 1 92.38 93 PHE B CA 1
ATOM 1962 C C . PHE B 1 93 ? 12.062 12.703 -9.492 1 92.38 93 PHE B C 1
ATOM 1964 O O . PHE B 1 93 ? 12.562 12.461 -8.391 1 92.38 93 PHE B O 1
ATOM 1971 N N . GLY B 1 94 ? 12.633 13.43 -10.445 1 92.88 94 GLY B N 1
ATOM 1972 C CA . GLY B 1 94 ? 13.953 14.031 -10.328 1 92.88 94 GLY B CA 1
ATOM 1973 C C . GLY B 1 94 ? 14.008 15.141 -9.297 1 92.88 94 GLY B C 1
ATOM 1974 O O . GLY B 1 94 ? 12.984 15.516 -8.727 1 92.88 94 GLY B O 1
ATOM 1975 N N . VAL B 1 95 ? 15.25 15.594 -9.094 1 93.31 95 VAL B N 1
ATOM 1976 C CA . VAL B 1 95 ? 15.492 16.672 -8.141 1 93.31 95 VAL B CA 1
ATOM 1977 C C . VAL B 1 95 ? 14.695 17.906 -8.555 1 93.31 95 VAL B C 1
ATOM 1979 O O . VAL B 1 95 ? 14.711 18.312 -9.719 1 93.31 95 VAL B O 1
ATOM 1982 N N . GLY B 1 96 ? 13.961 18.422 -7.57 1 93.62 96 GLY B N 1
ATOM 1983 C CA . GLY B 1 96 ? 13.211 19.641 -7.809 1 93.62 96 GLY B CA 1
ATOM 1984 C C . GLY B 1 96 ? 11.898 19.406 -8.523 1 93.62 96 GLY B C 1
ATOM 1985 O O . GLY B 1 96 ? 11.102 20.328 -8.703 1 93.62 96 GLY B O 1
ATOM 1986 N N . ARG B 1 97 ? 11.633 18.188 -8.867 1 93.19 97 ARG B N 1
ATOM 1987 C CA . ARG B 1 97 ? 10.422 17.906 -9.633 1 93.19 97 ARG B CA 1
ATOM 1988 C C . ARG B 1 97 ? 9.234 17.641 -8.711 1 93.19 97 ARG B C 1
ATOM 1990 O O . ARG B 1 97 ? 9.414 17.375 -7.523 1 93.19 97 ARG B O 1
ATOM 1997 N N . VAL B 1 98 ? 8.062 17.797 -9.406 1 91.44 98 VAL B N 1
ATOM 1998 C CA . VAL B 1 98 ? 6.84 17.844 -8.609 1 91.44 98 VAL B CA 1
ATOM 1999 C C . VAL B 1 98 ? 5.828 16.844 -9.156 1 91.44 98 VAL B C 1
ATOM 2001 O O . VAL B 1 98 ? 5.645 16.734 -10.367 1 91.44 98 VAL B O 1
ATOM 2004 N N . VAL B 1 99 ? 5.309 16.047 -8.227 1 92.5 99 VAL B N 1
ATOM 2005 C CA . VAL B 1 99 ? 3.988 15.5 -8.523 1 92.5 99 VAL B CA 1
ATOM 2006 C C . VAL B 1 99 ? 2.922 16.562 -8.273 1 92.5 99 VAL B C 1
ATOM 2008 O O . VAL B 1 99 ? 2.711 16.984 -7.133 1 92.5 99 VAL B O 1
ATOM 2011 N N . PRO B 1 100 ? 2.252 16.938 -9.328 1 91.69 100 PRO B N 1
ATOM 2012 C CA . PRO B 1 100 ? 1.392 18.125 -9.203 1 91.69 100 PRO B CA 1
ATOM 2013 C C . PRO B 1 100 ? 0.24 17.906 -8.219 1 91.69 100 PRO B C 1
ATOM 2015 O O . PRO B 1 100 ? -0.18 16.781 -7.992 1 91.69 100 PRO B O 1
ATOM 2018 N N . ILE B 1 101 ? -0.244 19.047 -7.832 1 95.44 101 ILE B N 1
ATOM 2019 C CA . ILE B 1 101 ? -1.352 19.078 -6.883 1 95.44 101 ILE B CA 1
ATOM 2020 C C . ILE B 1 101 ? -2.592 18.453 -7.516 1 95.44 101 ILE B C 1
ATOM 2022 O O . ILE B 1 101 ? -2.932 18.766 -8.664 1 95.44 101 ILE B O 1
ATOM 2026 N N . HIS B 1 102 ? -3.232 17.562 -6.852 1 96.38 102 HIS B N 1
ATOM 2027 C CA . HIS B 1 102 ? -4.473 16.906 -7.262 1 96.38 102 HIS B CA 1
ATOM 2028 C C . HIS B 1 102 ? -5.211 16.328 -6.062 1 96.38 102 HIS B C 1
ATOM 2030 O O . HIS B 1 102 ? -4.75 16.453 -4.926 1 96.38 102 HIS B O 1
ATOM 2036 N N . SER B 1 103 ? -6.379 15.836 -6.305 1 95.75 103 SER B N 1
ATOM 2037 C CA . SER B 1 103 ? -7.172 15.219 -5.246 1 95.75 103 SER B CA 1
ATOM 2038 C C . SER B 1 103 ? -7.832 13.93 -5.727 1 95.75 103 SER B C 1
ATOM 2040 O O . SER B 1 103 ? -7.922 13.688 -6.934 1 95.75 103 SER B O 1
ATOM 2042 N N . HIS B 1 104 ? -8.055 13.086 -4.844 1 93.88 104 HIS B N 1
ATOM 2043 C CA . HIS B 1 104 ? -8.898 11.914 -5.074 1 93.88 104 HIS B CA 1
ATOM 2044 C C . HIS B 1 104 ? -10.227 12.047 -4.34 1 93.88 104 HIS B C 1
ATOM 2046 O O . HIS B 1 104 ? -10.273 11.961 -3.111 1 93.88 104 HIS B O 1
ATOM 2052 N N . ARG B 1 105 ? -11.32 12.203 -5.027 1 90.44 105 ARG B N 1
ATOM 2053 C CA . ARG B 1 105 ? -12.625 12.523 -4.461 1 90.44 105 ARG B CA 1
ATOM 2054 C C . ARG B 1 105 ? -13.117 11.406 -3.553 1 90.44 105 ARG B C 1
ATOM 2056 O O . ARG B 1 105 ? -13.773 11.664 -2.541 1 90.44 105 ARG B O 1
ATOM 2063 N N . ASP B 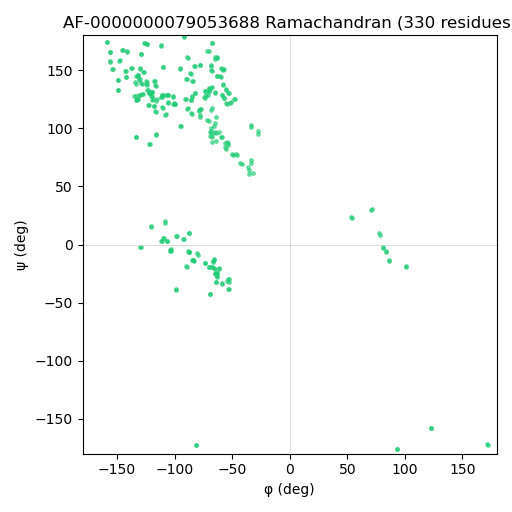1 106 ? -12.75 10.18 -3.893 1 89.06 106 ASP B N 1
ATOM 2064 C CA . ASP B 1 106 ? -13.398 9.062 -3.201 1 89.06 106 ASP B CA 1
ATOM 2065 C C . ASP B 1 106 ? -12.367 8.203 -2.473 1 89.06 106 ASP B C 1
ATOM 2067 O O . ASP B 1 106 ? -12.641 7.039 -2.16 1 89.06 106 ASP B O 1
ATOM 2071 N N . ALA B 1 107 ? -11.203 8.766 -2.33 1 91.88 107 ALA B N 1
ATOM 2072 C CA . ALA B 1 107 ? -10.211 7.887 -1.722 1 91.88 107 ALA B CA 1
ATOM 2073 C C . ALA B 1 107 ? -9.203 8.688 -0.9 1 91.88 107 ALA B C 1
ATOM 2075 O O . ALA B 1 107 ? -8.836 9.805 -1.269 1 91.88 107 ALA B O 1
ATOM 2076 N N . SER B 1 108 ? -8.82 8.094 0.257 1 94.38 108 SER B N 1
ATOM 2077 C CA . SER B 1 108 ? -7.566 8.484 0.893 1 94.38 108 SER B CA 1
ATOM 2078 C C . SER B 1 108 ? -6.367 7.852 0.191 1 94.38 108 SER B C 1
ATOM 2080 O O . SER B 1 108 ? -6.512 6.836 -0.498 1 94.38 108 SER B O 1
ATOM 2082 N N . GLU B 1 109 ? -5.285 8.477 0.304 1 96.25 109 GLU B N 1
ATOM 2083 C CA . GLU B 1 109 ? -4.055 7.98 -0.303 1 96.25 109 GLU B CA 1
ATOM 2084 C C . GLU B 1 109 ? -2.975 7.746 0.751 1 96.25 109 GLU B C 1
ATOM 2086 O O . GLU B 1 109 ? -2.791 8.57 1.653 1 96.25 109 GLU B O 1
ATOM 2091 N N . LEU B 1 110 ? -2.381 6.625 0.709 1 96.69 110 LEU B N 1
ATOM 2092 C CA . LEU B 1 110 ? -1.221 6.285 1.523 1 96.69 110 LEU B CA 1
ATOM 2093 C C . LEU B 1 110 ? 0.051 6.277 0.682 1 96.69 110 LEU B C 1
ATOM 2095 O O . LEU B 1 110 ? 0.106 5.629 -0.364 1 96.69 110 LEU B O 1
ATOM 2099 N N . ILE B 1 111 ? 1.082 6.969 1.118 1 97.56 111 ILE B N 1
ATOM 2100 C CA . ILE B 1 111 ? 2.332 7.055 0.369 1 97.56 111 ILE B CA 1
ATOM 2101 C C . ILE B 1 111 ? 3.475 6.48 1.206 1 97.56 111 ILE B C 1
ATOM 2103 O O . ILE B 1 111 ? 3.615 6.816 2.385 1 97.56 111 ILE B O 1
ATOM 2107 N N . ILE B 1 112 ? 4.203 5.676 0.635 1 96.19 112 ILE B N 1
ATOM 2108 C CA . ILE B 1 112 ? 5.465 5.215 1.195 1 96.19 112 ILE B CA 1
ATOM 2109 C C . ILE B 1 112 ? 6.629 5.867 0.45 1 96.19 112 ILE B C 1
ATOM 2111 O O . ILE B 1 112 ? 6.77 5.699 -0.764 1 96.19 112 ILE B O 1
ATOM 2115 N N . PHE B 1 113 ? 7.438 6.559 1.183 1 96.62 113 PHE B N 1
ATOM 2116 C CA . PHE B 1 113 ? 8.617 7.156 0.572 1 96.62 113 PHE B CA 1
ATOM 2117 C C . PHE B 1 113 ? 9.797 6.191 0.605 1 96.62 113 PHE B C 1
ATOM 2119 O O . PHE B 1 113 ? 10.289 5.84 1.681 1 96.62 113 PHE B O 1
ATOM 2126 N N . VAL B 1 114 ? 10.227 5.836 -0.566 1 93.88 114 VAL B N 1
ATOM 2127 C CA . VAL B 1 114 ? 11.172 4.727 -0.683 1 93.88 114 VAL B CA 1
ATOM 2128 C C . VAL B 1 114 ? 12.586 5.273 -0.824 1 93.88 114 VAL B C 1
ATOM 2130 O O . VAL B 1 114 ? 13.547 4.672 -0.324 1 93.88 114 VAL B O 1
ATOM 2133 N N . GLU B 1 115 ? 12.742 6.336 -1.549 1 93.19 115 GLU B N 1
ATOM 2134 C CA . GLU B 1 115 ? 14.023 7 -1.736 1 93.19 115 GLU B CA 1
ATOM 2135 C C . GLU B 1 115 ? 13.859 8.516 -1.779 1 93.19 115 GLU B C 1
ATOM 2137 O O . GLU B 1 115 ? 12.828 9.023 -2.217 1 93.19 115 GLU B O 1
ATOM 2142 N N . GLY B 1 116 ? 14.914 9.164 -1.301 1 95.56 116 GLY B N 1
ATOM 2143 C CA . GLY B 1 116 ? 14.984 10.609 -1.472 1 95.56 116 GLY B CA 1
ATOM 2144 C C . GLY B 1 116 ? 14.414 11.375 -0.296 1 95.56 116 GLY B C 1
ATOM 2145 O O . GLY B 1 116 ? 14.227 10.82 0.787 1 95.56 116 GLY B O 1
ATOM 2146 N N . ARG B 1 117 ? 14.398 12.664 -0.481 1 98.06 117 ARG B N 1
ATOM 2147 C CA . ARG B 1 117 ? 13.852 13.633 0.465 1 98.06 117 ARG B CA 1
ATOM 2148 C C . ARG B 1 117 ? 12.766 14.477 -0.188 1 98.06 117 ARG B C 1
ATOM 2150 O O . ARG B 1 117 ? 13.008 15.148 -1.195 1 98.06 117 ARG B O 1
ATOM 2157 N N . VAL B 1 118 ? 11.562 14.414 0.349 1 98.44 118 VAL B N 1
ATOM 2158 C CA . VAL B 1 118 ? 10.391 14.938 -0.338 1 98.44 118 VAL B CA 1
ATOM 2159 C C . VAL B 1 118 ? 9.594 15.828 0.61 1 98.44 118 VAL B C 1
ATOM 2161 O O . VAL B 1 118 ? 9.32 15.453 1.75 1 98.44 118 VAL B O 1
ATOM 2164 N N . VAL B 1 119 ? 9.289 17 0.194 1 98.69 119 VAL B N 1
ATOM 2165 C CA . VAL B 1 119 ? 8.266 17.781 0.878 1 98.69 119 VAL B CA 1
ATOM 2166 C C . VAL B 1 119 ? 6.883 17.406 0.347 1 98.69 119 VAL B C 1
ATOM 2168 O O . VAL B 1 119 ? 6.672 17.344 -0.867 1 98.69 119 VAL B O 1
ATOM 2171 N N . SER B 1 120 ? 6.027 17.078 1.238 1 98.69 120 SER B N 1
ATOM 2172 C CA . SER B 1 120 ? 4.688 16.672 0.831 1 98.69 120 SER B CA 1
ATOM 2173 C C . SER B 1 120 ? 3.648 17.078 1.873 1 98.69 120 SER B C 1
ATOM 2175 O O . SER B 1 120 ? 3.986 17.312 3.035 1 98.69 120 SER B O 1
ATOM 2177 N N . GLY B 1 121 ? 2.418 17.156 1.39 1 98.5 121 GLY B N 1
ATOM 2178 C CA . GLY B 1 121 ? 1.315 17.469 2.283 1 98.5 121 GLY B CA 1
ATOM 2179 C C . GLY B 1 121 ? 0.008 17.719 1.553 1 98.5 121 GLY B C 1
ATOM 2180 O O . GLY B 1 121 ? -0.108 17.422 0.361 1 98.5 121 GLY B O 1
ATOM 2181 N N . PHE B 1 122 ? -0.965 18.172 2.324 1 98.62 122 PHE B N 1
ATOM 2182 C CA . PHE B 1 122 ? -2.305 18.469 1.838 1 98.62 122 PHE B CA 1
ATOM 2183 C C . PHE B 1 122 ? -2.854 19.719 2.518 1 98.62 122 PHE B C 1
ATOM 2185 O O . PHE B 1 122 ? -2.248 20.234 3.457 1 98.62 122 PHE B O 1
ATOM 2192 N N . ILE B 1 123 ? -3.902 20.234 1.953 1 97.81 123 ILE B N 1
ATOM 2193 C CA . ILE B 1 123 ? -4.586 21.391 2.506 1 97.81 123 ILE B CA 1
ATOM 2194 C C . ILE B 1 123 ? -6 21 2.938 1 97.81 123 ILE B C 1
ATOM 2196 O O . ILE B 1 123 ? -6.77 20.469 2.145 1 97.81 123 ILE B O 1
ATOM 2200 N N . ALA B 1 124 ? -6.258 21.281 4.184 1 97 124 ALA B N 1
ATOM 2201 C CA . ALA B 1 124 ? -7.602 20.984 4.684 1 97 124 ALA B CA 1
ATOM 2202 C C . ALA B 1 124 ? -8.625 21.953 4.109 1 97 124 ALA B C 1
ATOM 2204 O O . ALA B 1 124 ? -8.258 22.969 3.496 1 97 124 ALA B O 1
ATOM 2205 N N . SER B 1 125 ? -9.898 21.609 4.281 1 94.62 125 SER B N 1
ATOM 2206 C CA . SER B 1 125 ? -10.977 22.406 3.707 1 94.62 125 SER B CA 1
ATOM 2207 C C . SER B 1 125 ? -11 23.812 4.297 1 94.62 125 SER B C 1
ATOM 2209 O O . SER B 1 125 ? -11.469 24.766 3.654 1 94.62 125 SER B O 1
ATOM 2211 N N . ASN B 1 126 ? -10.469 23.984 5.484 1 93.38 126 ASN B N 1
ATOM 2212 C CA . ASN B 1 126 ? -10.391 25.312 6.098 1 93.38 126 ASN B CA 1
ATOM 2213 C C . ASN B 1 126 ? -9.117 26.047 5.691 1 93.38 126 ASN B C 1
ATOM 2215 O O . ASN B 1 126 ? -8.695 26.984 6.363 1 93.38 126 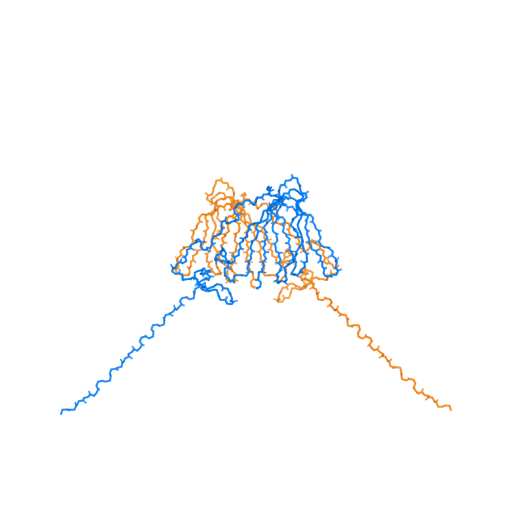ASN B O 1
ATOM 2219 N N . ASN B 1 127 ? -8.414 25.5 4.746 1 94.69 127 ASN B N 1
ATOM 2220 C CA . ASN B 1 127 ? -7.227 26.078 4.125 1 94.69 127 ASN B CA 1
ATOM 2221 C C . ASN B 1 127 ? -5.992 25.922 5.012 1 94.69 127 ASN B C 1
ATOM 2223 O O . ASN B 1 127 ? -4.973 26.578 4.789 1 94.69 127 ASN B O 1
ATOM 2227 N N . LYS B 1 128 ? -6.121 25.156 6.035 1 96.12 128 LYS B N 1
ATOM 2228 C CA . LYS B 1 128 ? -4.945 24.844 6.844 1 96.12 128 LYS B CA 1
ATOM 2229 C C . LYS B 1 128 ? -4.035 23.844 6.137 1 96.12 128 LYS B C 1
ATOM 2231 O O . LYS B 1 128 ? -4.48 22.781 5.734 1 96.12 128 LYS B O 1
ATOM 2236 N N . PRO B 1 129 ? -2.775 24.203 6.008 1 97.75 129 PRO B N 1
ATOM 2237 C CA . PRO B 1 129 ? -1.847 23.266 5.375 1 97.75 129 PRO B CA 1
ATOM 2238 C C . PRO B 1 129 ? -1.285 22.234 6.359 1 97.75 129 PRO B C 1
ATOM 2240 O O . PRO B 1 129 ? -1.018 22.578 7.52 1 97.75 129 PRO B O 1
ATOM 2243 N N . TYR B 1 130 ? -1.148 21.062 5.977 1 98.56 130 TYR B N 1
ATOM 2244 C CA . TYR B 1 130 ? -0.42 19.984 6.629 1 98.56 130 TYR B CA 1
ATOM 2245 C C . TYR B 1 130 ? 0.748 19.516 5.77 1 98.56 130 TYR B C 1
ATOM 2247 O O . TYR B 1 130 ? 0.577 18.688 4.883 1 98.56 130 TYR B O 1
ATOM 2255 N N . VAL B 1 131 ? 1.92 20.062 6.031 1 98.69 131 VAL B N 1
ATOM 2256 C CA . VAL B 1 131 ? 3.072 19.859 5.156 1 98.69 131 VAL B CA 1
ATOM 2257 C C . VAL B 1 131 ? 4.281 19.422 5.98 1 98.69 131 VAL B C 1
ATOM 2259 O O . VAL B 1 131 ? 4.5 19.938 7.082 1 98.69 131 VAL B O 1
ATOM 2262 N N . LYS B 1 132 ? 5.051 18.578 5.496 1 98.75 132 LYS B N 1
ATOM 2263 C CA . LYS B 1 132 ? 6.238 18.078 6.18 1 98.75 132 LYS B CA 1
ATOM 2264 C C . LYS B 1 132 ? 7.281 17.578 5.184 1 98.75 132 LYS B C 1
ATOM 2266 O O . LYS B 1 132 ? 6.934 17.156 4.074 1 98.75 132 LYS B O 1
ATOM 2271 N N . VAL B 1 133 ? 8.516 17.672 5.598 1 98.69 133 VAL B N 1
ATOM 2272 C CA . VAL B 1 133 ? 9.578 17 4.855 1 98.69 133 VAL B CA 1
ATOM 2273 C C . VAL B 1 133 ? 9.656 15.539 5.258 1 98.69 133 VAL B C 1
ATOM 2275 O O . VAL B 1 133 ? 9.664 15.211 6.449 1 98.69 133 VAL B O 1
ATOM 2278 N N . LEU B 1 134 ? 9.68 14.695 4.277 1 98.31 134 LEU B N 1
ATOM 2279 C CA . LEU B 1 134 ? 9.688 13.25 4.488 1 98.31 134 LEU B CA 1
ATOM 2280 C C . LEU B 1 134 ? 10.961 12.633 3.932 1 98.31 134 LEU B C 1
ATOM 2282 O O . LEU B 1 134 ? 11.438 13.016 2.861 1 98.31 134 LEU B O 1
ATOM 2286 N N . ASP B 1 135 ? 11.445 11.695 4.68 1 96.88 135 ASP B N 1
ATOM 2287 C CA . ASP B 1 135 ? 12.641 10.969 4.281 1 96.88 135 ASP B CA 1
ATOM 2288 C C . ASP B 1 135 ? 12.32 9.516 3.941 1 96.88 135 ASP B C 1
ATOM 2290 O O . ASP B 1 135 ? 11.18 9.078 4.086 1 96.88 135 ASP B O 1
ATOM 2294 N N . LYS B 1 136 ? 13.391 8.828 3.363 1 94.06 136 LYS B N 1
ATOM 2295 C CA . LYS B 1 136 ? 13.242 7.41 3.064 1 94.06 136 LYS B CA 1
ATOM 2296 C C . LYS B 1 136 ? 12.656 6.652 4.254 1 94.06 136 LYS B C 1
ATOM 2298 O O . LYS B 1 136 ? 13.156 6.766 5.375 1 94.06 136 LYS B O 1
ATOM 2303 N N . GLY B 1 137 ? 11.539 5.93 3.986 1 93.75 137 GLY B N 1
ATOM 2304 C CA . GLY B 1 137 ? 10.938 5.105 5.02 1 93.75 137 GLY B CA 1
ATOM 2305 C C . GLY B 1 137 ? 9.727 5.754 5.672 1 93.75 137 GLY B C 1
ATOM 2306 O O . GLY B 1 137 ? 8.953 5.086 6.359 1 93.75 137 GLY B O 1
ATOM 2307 N N . ASP B 1 138 ? 9.609 7.043 5.535 1 97.06 138 ASP B N 1
ATOM 2308 C CA . ASP B 1 138 ? 8.422 7.711 6.059 1 97.06 138 ASP B CA 1
ATOM 2309 C C . ASP B 1 138 ? 7.176 7.312 5.27 1 97.06 138 ASP B C 1
ATOM 2311 O O . ASP B 1 138 ? 7.27 6.93 4.102 1 97.06 138 ASP B O 1
ATOM 2315 N N . THR B 1 139 ? 6.051 7.301 5.926 1 97.88 139 THR B N 1
ATOM 2316 C CA . THR B 1 139 ? 4.742 7.102 5.316 1 97.88 139 THR B CA 1
ATOM 2317 C C . THR B 1 139 ? 3.807 8.258 5.656 1 97.88 139 THR B C 1
ATOM 2319 O O . THR B 1 139 ? 3.82 8.766 6.781 1 97.88 139 THR B O 1
ATOM 2322 N N . MET B 1 140 ? 3.041 8.672 4.73 1 98.56 140 MET B N 1
ATOM 2323 C CA . MET B 1 140 ? 2.098 9.766 4.941 1 98.56 140 MET B CA 1
ATOM 2324 C C . MET B 1 140 ? 0.715 9.398 4.41 1 98.56 140 MET B C 1
ATOM 2326 O O . MET B 1 140 ? 0.596 8.727 3.387 1 98.56 140 MET B O 1
ATOM 2330 N N . VAL B 1 141 ? -0.322 9.844 5.09 1 98 141 VAL B N 1
ATOM 2331 C CA . VAL B 1 141 ? -1.702 9.664 4.652 1 98 141 VAL B CA 1
ATOM 2332 C C . VAL B 1 141 ? -2.266 10.992 4.152 1 98 141 VAL B C 1
ATOM 2334 O O . VAL B 1 141 ? -2.146 12.016 4.828 1 98 141 VAL B O 1
ATOM 2337 N N . PHE B 1 142 ? -2.807 10.922 2.967 1 97.94 142 PHE B N 1
ATOM 2338 C CA . PHE B 1 142 ? -3.623 12.016 2.463 1 97.94 142 PHE B CA 1
ATOM 2339 C C . PHE B 1 142 ? -5.105 11.711 2.627 1 97.94 142 PHE B C 1
ATOM 2341 O O . PHE B 1 142 ? -5.609 10.734 2.062 1 97.94 142 PHE B O 1
ATOM 2348 N N . PRO B 1 143 ? -5.809 12.57 3.361 1 96.62 143 PRO B N 1
ATOM 2349 C CA . PRO B 1 143 ? -7.238 12.297 3.549 1 96.62 143 PRO B CA 1
ATOM 2350 C C . PRO B 1 143 ? -8.039 12.453 2.26 1 96.62 143 PRO B C 1
ATOM 2352 O O . PRO B 1 143 ? -7.668 13.242 1.388 1 96.62 143 PRO B O 1
ATOM 2355 N N . GLN B 1 144 ? -9.125 11.758 2.225 1 95.56 144 GLN B N 1
ATOM 2356 C CA . GLN B 1 144 ? -10.031 11.742 1.081 1 95.56 144 GLN B CA 1
ATOM 2357 C C . GLN B 1 144 ? -10.453 13.156 0.688 1 95.56 144 GLN B C 1
ATOM 2359 O O . GLN B 1 144 ? -10.844 13.953 1.542 1 95.56 144 GLN B O 1
ATOM 2364 N N . GLY B 1 145 ? -10.328 13.414 -0.562 1 95.75 145 GLY B N 1
ATOM 2365 C CA . GLY B 1 145 ? -10.906 14.617 -1.136 1 95.75 145 GLY B CA 1
ATOM 2366 C C . GLY B 1 145 ? -9.992 15.828 -1.036 1 95.75 145 GLY B C 1
ATOM 2367 O O . GLY B 1 145 ? -10.25 16.859 -1.668 1 95.75 145 GLY B O 1
ATOM 2368 N N . LEU B 1 146 ? -8.945 15.789 -0.25 1 97.12 146 LEU B N 1
ATOM 2369 C CA . LEU B 1 146 ? -8.125 16.969 -0.011 1 97.12 146 LEU B CA 1
ATOM 2370 C C . LEU B 1 146 ? -7.004 17.062 -1.041 1 97.12 146 LEU B C 1
ATOM 2372 O O . LEU B 1 146 ? -6.426 16.047 -1.433 1 97.12 146 LEU B O 1
ATOM 2376 N N . PHE B 1 147 ? -6.727 18.25 -1.438 1 98.06 147 PHE B N 1
ATOM 2377 C CA . PHE B 1 147 ? -5.652 18.5 -2.389 1 98.06 147 PHE B CA 1
ATOM 2378 C C . PHE B 1 147 ? -4.293 18.219 -1.761 1 98.06 147 PHE B C 1
ATOM 2380 O O . PHE B 1 147 ? -4.031 18.625 -0.625 1 98.06 147 PHE B O 1
ATOM 2387 N N . HIS B 1 148 ? -3.377 17.516 -2.469 1 98.25 148 HIS B N 1
ATOM 2388 C CA . HIS B 1 148 ? -2.064 17.141 -1.956 1 98.25 148 HIS B CA 1
ATOM 2389 C C . HIS B 1 148 ? -1.013 17.172 -3.059 1 98.25 148 HIS B C 1
ATOM 2391 O O . HIS B 1 148 ? -1.348 17.281 -4.242 1 98.25 148 HIS B O 1
ATOM 2397 N N . PHE B 1 149 ? 0.259 17.109 -2.713 1 97.5 149 PHE B N 1
ATOM 2398 C CA . PHE B 1 149 ? 1.37 17.234 -3.646 1 97.5 149 PHE B CA 1
ATOM 2399 C C . PHE B 1 149 ? 2.623 16.562 -3.1 1 97.5 149 PHE B C 1
ATOM 2401 O O . PHE B 1 149 ? 2.672 16.203 -1.925 1 97.5 149 PHE B O 1
ATOM 2408 N N . LEU B 1 150 ? 3.596 16.359 -3.959 1 97.69 150 LEU B N 1
ATOM 2409 C CA . LEU B 1 150 ? 4.945 15.93 -3.611 1 97.69 150 LEU B CA 1
ATOM 2410 C C . LEU B 1 150 ? 5.992 16.766 -4.336 1 97.69 150 LEU B C 1
ATOM 2412 O O . LEU B 1 150 ? 5.844 17.047 -5.527 1 97.69 150 LEU B O 1
ATOM 2416 N N . VAL B 1 151 ? 7.047 17.141 -3.648 1 97.25 151 VAL B N 1
ATOM 2417 C CA . VAL B 1 151 ? 8.18 17.828 -4.258 1 97.25 151 VAL B CA 1
ATOM 2418 C C . VAL B 1 151 ? 9.484 17.188 -3.791 1 97.25 151 VAL B C 1
ATOM 2420 O O . VAL B 1 151 ? 9.734 17.078 -2.588 1 97.25 151 VAL B O 1
ATOM 2423 N N . ASN B 1 152 ? 10.312 16.828 -4.77 1 97.5 152 ASN B N 1
ATOM 2424 C CA . ASN B 1 152 ? 11.641 16.328 -4.43 1 97.5 152 ASN B CA 1
ATOM 2425 C C . ASN B 1 152 ? 12.586 17.469 -4.062 1 97.5 152 ASN B C 1
ATOM 2427 O O . ASN B 1 152 ? 13.031 18.219 -4.934 1 97.5 152 ASN B O 1
ATOM 2431 N N . VAL B 1 153 ? 12.906 17.531 -2.865 1 97.88 153 VAL B N 1
ATOM 2432 C CA . VAL B 1 153 ? 13.758 18.625 -2.408 1 97.88 153 VAL B CA 1
ATOM 2433 C C . VAL B 1 153 ? 15.141 18.078 -2.062 1 97.88 153 VAL B C 1
ATOM 2435 O O . VAL B 1 153 ? 15.953 18.781 -1.446 1 97.88 153 VAL B O 1
ATOM 2438 N N . GLY B 1 154 ? 15.352 16.859 -2.322 1 96.94 154 GLY B N 1
ATOM 2439 C CA . GLY B 1 154 ? 16.656 16.25 -2.078 1 96.94 154 GLY B CA 1
ATOM 2440 C C . GLY B 1 154 ? 17.656 16.531 -3.184 1 96.94 154 GLY B C 1
ATOM 2441 O O . GLY B 1 154 ? 17.391 17.328 -4.082 1 96.94 154 GLY B O 1
ATOM 2442 N N . LYS B 1 155 ? 18.828 15.875 -3.098 1 96.44 155 LYS B N 1
ATOM 2443 C CA . LYS B 1 155 ? 19.906 16.062 -4.055 1 96.44 155 LYS B CA 1
ATOM 2444 C C . LYS B 1 155 ? 19.984 14.898 -5.039 1 96.44 155 LYS B C 1
ATOM 2446 O O . LYS B 1 155 ? 20.828 14.891 -5.938 1 96.44 155 LYS B O 1
ATOM 2451 N N . THR B 1 156 ? 19.188 13.914 -4.867 1 94.5 156 THR B N 1
ATOM 2452 C CA . THR B 1 156 ? 19.078 12.75 -5.738 1 94.5 156 THR B CA 1
ATOM 2453 C C . THR B 1 156 ? 17.625 12.5 -6.129 1 94.5 156 THR B C 1
ATOM 2455 O O . THR B 1 156 ? 16.719 13.055 -5.523 1 94.5 156 THR B O 1
ATOM 2458 N N . PRO B 1 157 ? 17.422 11.664 -7.184 1 93.94 157 PRO B N 1
ATOM 2459 C CA . PRO B 1 157 ? 16.031 11.328 -7.516 1 93.94 157 PRO B CA 1
ATOM 2460 C C . PRO B 1 157 ? 15.281 10.695 -6.348 1 93.94 157 PRO B C 1
ATOM 2462 O O . PRO B 1 157 ? 15.898 10.047 -5.496 1 93.94 157 PRO B O 1
ATOM 2465 N N . ALA B 1 158 ? 13.969 10.938 -6.359 1 95.44 158 ALA B N 1
ATOM 2466 C CA . ALA B 1 158 ? 13.102 10.375 -5.324 1 95.44 158 ALA B CA 1
ATOM 2467 C C . ALA B 1 158 ? 12.195 9.289 -5.902 1 95.44 158 ALA B C 1
ATOM 2469 O O . ALA B 1 158 ? 11.93 9.266 -7.105 1 95.44 158 ALA B O 1
ATOM 2470 N N . LEU B 1 159 ? 11.812 8.375 -5.039 1 94.56 159 LEU B N 1
ATOM 2471 C CA . LEU B 1 159 ? 10.883 7.301 -5.352 1 94.56 159 LEU B CA 1
ATOM 2472 C C . LEU B 1 159 ? 9.805 7.188 -4.277 1 94.56 159 LEU B C 1
ATOM 2474 O O . LEU B 1 159 ? 10.109 7.117 -3.086 1 94.56 159 LEU B O 1
ATOM 2478 N N . ALA B 1 160 ? 8.578 7.242 -4.699 1 96.25 160 ALA B N 1
ATOM 2479 C CA . ALA B 1 160 ? 7.453 7.035 -3.795 1 96.25 160 ALA B CA 1
ATOM 2480 C C . ALA B 1 160 ? 6.484 5.996 -4.352 1 96.25 160 ALA B C 1
ATOM 2482 O O . ALA B 1 160 ? 6.234 5.957 -5.559 1 96.25 160 ALA B O 1
ATOM 2483 N N . CYS B 1 161 ? 5.996 5.148 -3.467 1 95.88 161 CYS B N 1
ATOM 2484 C CA . CYS B 1 161 ? 4.895 4.246 -3.781 1 95.88 161 CYS B CA 1
ATOM 2485 C C . CYS B 1 161 ? 3.582 4.773 -3.211 1 95.88 161 CYS B C 1
ATOM 2487 O O . CYS B 1 161 ? 3.463 4.973 -2 1 95.88 161 CYS B O 1
ATOM 2489 N N . ARG B 1 162 ? 2.686 4.969 -4.109 1 96.25 162 ARG B N 1
ATOM 2490 C CA . ARG B 1 162 ? 1.403 5.566 -3.748 1 96.25 162 ARG B CA 1
ATOM 2491 C C . ARG B 1 162 ? 0.276 4.547 -3.859 1 96.25 162 ARG B C 1
ATOM 2493 O O . ARG B 1 162 ? 0.16 3.848 -4.871 1 96.25 162 ARG B O 1
ATOM 2500 N N . LEU B 1 163 ? -0.499 4.453 -2.777 1 94.88 163 LEU B N 1
ATOM 2501 C CA . LEU B 1 163 ? -1.641 3.545 -2.764 1 94.88 163 LEU B CA 1
ATOM 2502 C C . LEU B 1 163 ? -2.928 4.297 -2.439 1 94.88 163 LEU B C 1
ATOM 2504 O O . LEU B 1 163 ? -2.957 5.117 -1.521 1 94.88 163 LEU B O 1
ATOM 2508 N N . TRP B 1 164 ? -3.912 4.062 -3.174 1 87.69 164 TRP B N 1
ATOM 2509 C CA . TRP B 1 164 ? -5.191 4.652 -2.795 1 87.69 164 TRP B CA 1
ATOM 2510 C C . TRP B 1 164 ? -6.34 3.693 -3.082 1 87.69 164 TRP B C 1
ATOM 2512 O O . TRP B 1 164 ? -6.211 2.789 -3.91 1 87.69 164 TRP B O 1
ATOM 2522 N N . ARG B 1 165 ? -7.266 3.781 -2.193 1 76.69 165 ARG B N 1
ATOM 2523 C CA . ARG B 1 165 ? -8.484 2.994 -2.342 1 76.69 165 ARG B CA 1
ATOM 2524 C C . ARG B 1 165 ? -9.438 3.639 -3.348 1 76.69 165 ARG B C 1
ATOM 2526 O O . ARG B 1 165 ? -9.789 4.809 -3.209 1 76.69 165 ARG B O 1
ATOM 2533 N N . LEU B 1 166 ? -9.617 2.842 -4.461 1 56.81 166 LEU B N 1
ATOM 2534 C CA . LEU B 1 166 ? -10.625 3.295 -5.41 1 56.81 166 LEU B CA 1
ATOM 2535 C C . LEU B 1 166 ? -12.016 2.818 -4.996 1 56.81 166 LEU B C 1
ATOM 2537 O O . LEU B 1 166 ? -12.156 1.766 -4.371 1 56.81 166 LEU B O 1
ATOM 2541 N N . HIS B 1 167 ? -12.953 3.615 -4.594 1 51.59 167 HIS B N 1
ATOM 2542 C CA . HIS B 1 167 ? -14.32 3.229 -4.246 1 51.59 167 HIS B CA 1
ATOM 2543 C C . HIS B 1 167 ? -15.047 2.648 -5.453 1 51.59 167 HIS B C 1
ATOM 2545 O O . HIS B 1 167 ? -14.742 2.992 -6.598 1 51.59 167 HIS B O 1
#

Solvent-accessible surface area (backbone atoms only — not comparable to full-atom values): 17861 Å² total; per-residue (Å²): 134,85,80,74,84,80,78,78,77,79,78,77,76,73,74,70,71,70,71,68,79,68,72,64,48,33,36,21,87,90,45,71,73,50,99,83,40,53,36,57,42,58,73,88,72,63,53,49,68,44,29,44,39,59,70,50,44,59,77,35,59,41,81,42,94,70,14,52,9,76,31,75,43,37,43,89,82,24,24,45,34,27,81,66,36,48,34,41,32,38,39,25,28,27,59,71,22,63,51,71,76,48,60,40,79,67,21,41,35,42,35,40,30,68,35,38,31,32,39,35,37,36,37,46,93,87,67,48,75,32,65,48,79,39,44,48,28,24,30,39,50,43,50,44,48,36,43,30,40,39,31,21,72,32,93,47,60,24,32,34,42,37,34,32,42,50,117,135,86,82,73,82,80,79,79,77,78,75,77,76,74,74,70,70,69,72,67,78,68,72,64,49,34,35,22,86,88,45,73,73,50,98,82,38,54,35,56,43,60,74,89,72,62,53,50,68,44,30,44,40,60,69,50,43,59,78,35,58,42,81,40,94,69,13,53,9,75,32,75,44,36,43,90,80,25,23,44,35,28,83,65,35,48,34,40,33,38,39,25,27,27,58,71,22,62,52,70,74,46,61,40,79,68,21,40,34,42,35,37,28,68,34,40,30,31,40,36,36,35,38,45,92,86,67,49,73,32,67,47,78,38,43,48,27,24,30,39,50,43,52,44,49,36,42,29,42,39,33,21,72,33,93,47,60,23,32,36,43,36,35,32,43,49,117

Foldseek 3Di:
DPPDDDPPPPPPPPPPPPVPPDPAFFADLVDDADPQGHGRDDPVPDDCQLQDDCQLVDAAQLVDPLRKGKTKDDSNRRRRCTNVQKMKIKIKHWAFHKDDKDAAQAKKKKKAWAAAKKWKWWADPVRRTDIDIDHHGDMDIGDHPTIMMITGNGPGMTIMMMMMGHD/DDPDDDPPPPPPPPPPPPVPPDPAFFADLVDDADPQGHGRDDPVPDDCQLQDDCQLVDAAQLVDPLRKGKTKDDSNRRRRCTNVQKMKIKIKHWAFHKDDKDAAQPKKKKKAWAAAKKWKWWADPVRDTDIDIDHHGDMDIGDHPTIMMITGNGPGMTIMMMMMGHD

Organism: Rubus argutus (NCBI:txid59490)

InterPro domains:
  IPR001929 Germin [PR00325] (102-122)
  IPR001929 Germin [PR00325] (132-152)
  IPR001929 Germin [cd02241] (19-160)
  IPR006045 Cupin 1 [PF00190] (59-160)
  IPR006045 Cupin 1 [SM00835] (54-165)
  IPR011051 RmlC-like cupin domain superfamily [SSF51182] (19-161)
  IPR014710 RmlC-like jelly roll fold [G3DSA:2.60.120.10] (17-163)

Nearest PDB structures (foldseek):
  2et7-assembly1_A  TM=9.054E-01  e=4.069E-15  Hordeum vulgare
  2ete-assembly1_A  TM=9.097E-01  e=8.479E-15  Hordeum vulgare
  2et1-assembly1_A  TM=9.113E-01  e=1.190E-14  Hordeum vulgare
  9gof-assembly1_C  TM=8.177E-01  e=2.794E-09  Synechocystis
  1ipj-assembly1_C  TM=7.913E-01  e=7.482E-07  Glycine max

Radius of gyration: 26.39 Å; Cα contacts (8 Å, |Δi|>4): 803; chains: 2; bounding box: 75×113×56 Å

Secondary structure (DSSP, 8-state):
----------------------S---B-TTSPEETTEEPBPPGGG--GGGGEE-TTSSPP-TTSTT-EEEEEE-TTT-GGGTTT-EEEEEEEE-TT-EEEEE--TT--EEEEEEESEEEEEEE-TTS-EEEEEEETT-EEEEPTT-EEEEEE-SSS-EEEEEEEE--/----------------------S---B-TTSPEETTEEPBPPGGG--GGGGEE-TTSSPP-TTSTT-EEEEEE-TTT-GGGTTT-EEEEEEEE-TT-EEEEE--TT--EEEEEEESEEEEEEE-TTS-EEEEEEETT-EEEEPTT-EEEEEE-SSS-EEEEEEEE--

Sequence (334 aa):
MMISPVFFVFSLILSSSYAAMQDFCVADYAAPQGPVGYTCKDPAKVTVDDFVFSGLRVAGNISRINKIGLSAAFAFNFPGLNGLGVALVRADFGVGRVVPIHSHRDASELIIFVEGRVVSGFIASNNKPYVKVLDKGDTMVFPQGLFHFLVNVGKTPALACRLWRLHMMISPVFFVFSLILSSSYAAMQDFCVADYAAPQGPVGYTCKDPAKVTVDDFVFSGLRVAGNISRINKIGLSAAFAFNFPGLNGLGVALVRADFGVGRVVPIHSHRDASELIIFVEGRVVSGFIASNNKPYVKVLDKGDTMVFPQGLFHFLVNVGKTPALACRLWRLH